Protein AF-A0A1E5IFZ5-F1 (afdb_monomer_lite)

InterPro domains:
  IPR002638 Quinolinate phosphoribosyl transferase, C-terminal [PF01729] (35-204)
  IPR004393 Nicotinate-nucleotide pyrophosphorylase [TIGR00078] (2-206)
  IPR013785 Aldolase-type TIM barrel [G3DSA:3.20.20.70] (43-196)
  IPR022412 Quinolinate phosphoribosyl transferase, N-terminal [PF02749] (2-33)
  IPR027277 Nicotinate-nucleotide pyrophosphorylase/Putative pyrophosphorylase ModD [PTHR32179] (2-207)
  IPR036068 Nicotinate phosphoribosyltransferase-like, C-terminal [SSF51690] (35-206)
  IPR037128 Quinolinate phosphoribosyl transferase, N-terminal domain superfamily [G3DSA:3.90.1170.20] (1-42)

Radius of gyration: 20.93 Å; chains: 1; bounding box: 45×37×64 Å

Sequence (209 aa):
PIKRGDKVLEITGPACAILSGERTALNFLQYMSGIATLTNKFVTFTNNGRTKVYDTRKTTPGYRELAKYAVRCGGGANHRMGLYDKALIKDNHLKFVKDLTAEISEFRKKYKNISVEVECENIKQVKQALDSKADIIMLDNTAFENTKKMIDLIRKSSRKEYKPEIEISGGVNLKTAKKFARLDVDRISIGMITHSSSALDVTLEITIK

Organism: Endomicrobium trichonymphae (NCBI:txid1408204)

Foldseek 3Di:
DDDPPDDPDDDDDDPVVCVVCPVVVQVLQQQLQLLLVVLLLLCVLLPPPFEAEEEDPLADPPCLVSSQVSNVSSVGHYDDSDCPQAAEAEPVNVVVDDQLLVVLVVVCVVPVRHAYEYEDQAQVSLVSCLNSLHQEYEHEPYDPVRVQVSLVVLVVSADPVGRHAYEYYYPDDSVVSSVVSVHPHRYYYDHCSRNPGGGDDDDDDDDDD

pLDDT: mean 94.17, std 4.92, range [70.94, 98.75]

Structure (mmCIF, N/CA/C/O backbone):
data_AF-A0A1E5IFZ5-F1
#
_entry.id   AF-A0A1E5IFZ5-F1
#
loop_
_atom_site.group_PDB
_atom_site.id
_atom_site.type_symbol
_atom_site.label_atom_id
_atom_site.label_alt_id
_atom_site.label_comp_id
_atom_site.label_asym_id
_atom_site.label_entity_id
_atom_site.label_seq_id
_atom_site.pdbx_PDB_ins_code
_atom_site.Cartn_x
_atom_site.Cartn_y
_atom_site.Cartn_z
_atom_site.occupancy
_atom_site.B_iso_or_equiv
_atom_site.auth_seq_id
_atom_site.auth_comp_id
_atom_site.auth_asym_id
_atom_site.auth_atom_id
_atom_site.pdbx_PDB_model_num
ATOM 1 N N . PRO A 1 1 ? 4.014 -15.112 -13.503 1.00 79.88 1 PRO A N 1
ATOM 2 C CA . PRO A 1 1 ? 5.369 -14.914 -12.929 1.00 79.88 1 PRO A CA 1
ATOM 3 C C . PRO A 1 1 ? 6.435 -15.158 -13.998 1.00 79.88 1 PRO A C 1
ATOM 5 O O . PRO A 1 1 ? 6.297 -16.129 -14.732 1.00 79.88 1 PRO A O 1
ATOM 8 N N . ILE A 1 2 ? 7.448 -14.293 -14.070 1.00 91.44 2 ILE A N 1
ATOM 9 C CA . ILE A 1 2 ? 8.604 -14.459 -14.965 1.00 91.44 2 ILE A CA 1
ATOM 10 C C . ILE A 1 2 ? 9.740 -15.190 -14.241 1.00 91.44 2 ILE A C 1
ATOM 12 O O . ILE A 1 2 ? 9.850 -15.116 -13.012 1.00 91.44 2 ILE A O 1
ATOM 16 N N . LYS A 1 3 ? 10.573 -15.897 -14.994 1.00 92.94 3 LYS A N 1
ATOM 17 C CA . LYS A 1 3 ? 11.774 -16.599 -14.536 1.00 92.94 3 LYS A CA 1
ATOM 18 C C . LYS A 1 3 ? 13.021 -15.963 -15.152 1.00 92.94 3 LYS A C 1
ATOM 20 O O . LYS A 1 3 ? 12.956 -15.207 -16.116 1.00 92.94 3 LYS A O 1
ATOM 25 N N . ARG A 1 4 ? 14.183 -16.259 -14.563 1.00 93.56 4 ARG A N 1
ATOM 26 C CA . ARG A 1 4 ? 15.476 -15.830 -15.113 1.00 93.56 4 ARG A CA 1
ATOM 27 C C . ARG A 1 4 ? 15.640 -16.410 -16.522 1.00 93.56 4 ARG A C 1
ATOM 29 O O . ARG A 1 4 ? 15.497 -17.616 -16.685 1.00 93.56 4 ARG A O 1
ATOM 36 N N . GLY A 1 5 ? 15.982 -15.552 -17.482 1.00 93.38 5 GLY A N 1
ATOM 37 C CA . GLY A 1 5 ? 16.157 -15.918 -18.890 1.00 93.38 5 GLY A CA 1
ATOM 38 C C . GLY A 1 5 ? 14.890 -15.797 -19.743 1.00 93.38 5 GLY A C 1
ATOM 39 O O . GLY A 1 5 ? 14.973 -15.973 -20.955 1.00 93.38 5 GLY A O 1
ATOM 40 N N . ASP A 1 6 ? 13.735 -15.476 -19.153 1.00 96.12 6 ASP A N 1
ATOM 41 C CA . ASP A 1 6 ? 12.514 -15.257 -19.930 1.00 96.12 6 ASP A CA 1
ATOM 42 C C . ASP A 1 6 ? 12.635 -13.990 -20.790 1.00 96.12 6 ASP A C 1
ATOM 44 O O . ASP A 1 6 ? 13.016 -12.919 -20.308 1.00 96.12 6 ASP A O 1
ATOM 48 N N . LYS A 1 7 ? 12.226 -14.092 -22.058 1.00 95.44 7 LYS A N 1
ATOM 49 C CA . LYS A 1 7 ? 12.042 -12.930 -22.933 1.00 95.44 7 LYS A CA 1
ATOM 50 C C . LYS A 1 7 ? 10.719 -12.251 -22.588 1.00 95.44 7 LYS A C 1
ATOM 52 O O . LYS A 1 7 ? 9.655 -12.836 -22.771 1.00 95.44 7 LYS A O 1
ATOM 57 N N . VAL A 1 8 ? 10.786 -11.021 -22.081 1.00 94.81 8 VAL A N 1
ATOM 58 C CA . VAL A 1 8 ? 9.599 -10.254 -21.652 1.00 94.81 8 VAL A CA 1
ATOM 59 C C . VAL A 1 8 ? 9.017 -9.361 -22.749 1.00 94.81 8 VAL A C 1
ATOM 61 O O . VAL A 1 8 ? 7.843 -9.006 -22.685 1.00 94.81 8 VAL A O 1
ATOM 64 N N . LEU A 1 9 ? 9.833 -8.983 -23.735 1.00 95.00 9 LEU A N 1
ATOM 65 C CA . LEU A 1 9 ? 9.470 -8.109 -24.846 1.00 95.00 9 LEU A CA 1
ATOM 66 C C . LEU A 1 9 ? 10.443 -8.339 -26.010 1.00 95.00 9 LEU A C 1
ATOM 68 O O . LEU A 1 9 ? 11.635 -8.530 -25.781 1.00 95.00 9 LEU A O 1
ATOM 72 N N . GLU A 1 10 ? 9.944 -8.269 -27.242 1.00 96.00 10 GLU A N 1
ATOM 73 C CA . GLU A 1 10 ? 10.755 -8.210 -28.461 1.00 96.00 10 GLU A CA 1
ATOM 74 C C . GLU A 1 10 ? 10.372 -6.950 -29.245 1.00 96.00 10 GLU A C 1
ATOM 76 O O . GLU A 1 10 ? 9.188 -6.636 -29.381 1.00 96.00 10 GLU A O 1
ATOM 81 N N . ILE A 1 11 ? 11.372 -6.208 -29.726 1.00 95.56 11 ILE A N 1
ATOM 82 C CA . ILE A 1 11 ? 11.189 -4.988 -30.523 1.00 95.56 11 ILE A CA 1
ATOM 83 C C . ILE A 1 11 ? 12.067 -5.047 -31.775 1.00 95.56 11 ILE A C 1
ATOM 85 O O . ILE A 1 11 ? 13.127 -5.666 -31.776 1.00 95.56 11 ILE A O 1
ATOM 89 N N . THR A 1 12 ? 11.640 -4.392 -32.852 1.00 96.94 12 THR A N 1
ATOM 90 C CA . THR A 1 12 ? 12.415 -4.250 -34.094 1.00 96.94 12 THR A CA 1
ATOM 91 C C . THR A 1 12 ? 12.341 -2.804 -34.561 1.00 96.94 12 THR A C 1
ATOM 93 O O . THR A 1 12 ? 11.277 -2.191 -34.521 1.00 96.94 12 THR A O 1
ATOM 96 N N . GLY A 1 13 ? 13.468 -2.250 -34.999 1.00 96.06 13 GLY A N 1
ATOM 97 C CA . GLY A 1 13 ? 13.536 -0.869 -35.458 1.00 96.06 13 GLY A CA 1
ATOM 98 C C . GLY A 1 13 ? 14.966 -0.405 -35.725 1.00 96.06 13 GLY A C 1
ATOM 99 O O . GLY A 1 13 ? 15.904 -1.197 -35.612 1.00 96.06 13 GLY A O 1
ATOM 100 N N . PRO A 1 14 ? 15.146 0.878 -36.079 1.00 97.19 14 PRO A N 1
ATOM 101 C CA . PRO A 1 14 ? 16.465 1.447 -36.320 1.00 97.19 14 PRO A CA 1
ATOM 102 C C . PRO A 1 14 ? 17.363 1.320 -35.085 1.00 97.19 14 PRO A C 1
ATOM 104 O O . PRO A 1 14 ? 16.973 1.734 -33.990 1.00 97.19 14 PRO A O 1
ATOM 107 N N . ALA A 1 15 ? 18.585 0.811 -35.270 1.00 96.44 15 ALA A N 1
ATOM 108 C CA . ALA A 1 15 ? 19.533 0.577 -34.177 1.00 96.44 15 ALA A CA 1
ATOM 109 C C . ALA A 1 15 ? 19.766 1.835 -33.324 1.00 96.44 15 ALA A C 1
ATOM 111 O O . ALA A 1 15 ? 19.693 1.775 -32.098 1.00 96.44 15 ALA A O 1
ATOM 112 N N . CYS A 1 16 ? 19.947 2.996 -33.965 1.00 97.25 16 CYS A N 1
ATOM 113 C CA . CYS A 1 16 ? 20.144 4.270 -33.271 1.00 97.25 16 CYS A CA 1
ATOM 114 C C . CYS A 1 16 ? 18.969 4.632 -32.352 1.00 97.25 16 CYS A C 1
ATOM 116 O O . CYS A 1 16 ? 19.190 5.128 -31.251 1.00 97.25 16 CYS A O 1
ATOM 118 N N . ALA A 1 17 ? 17.728 4.377 -32.776 1.00 96.94 17 ALA A N 1
ATOM 119 C CA . ALA A 1 17 ? 16.546 4.694 -31.978 1.00 96.94 17 ALA A CA 1
ATOM 120 C C . ALA A 1 17 ? 16.433 3.771 -30.756 1.00 96.94 17 ALA A C 1
ATOM 122 O O . ALA A 1 17 ? 16.180 4.243 -29.648 1.00 96.94 17 ALA A O 1
ATOM 123 N N . ILE A 1 18 ? 16.680 2.471 -30.949 1.00 97.38 18 ILE A N 1
ATOM 124 C CA . ILE A 1 18 ? 16.640 1.471 -29.874 1.00 97.38 18 ILE A CA 1
ATOM 125 C C . ILE A 1 18 ? 17.713 1.766 -28.822 1.00 97.38 18 ILE A C 1
ATOM 127 O O . ILE A 1 18 ? 17.391 1.907 -27.644 1.00 97.38 18 ILE A O 1
ATOM 131 N N . LEU A 1 19 ? 18.968 1.928 -29.248 1.00 96.94 19 LEU A N 1
ATOM 132 C CA . LEU A 1 19 ? 20.096 2.175 -28.345 1.00 96.94 19 LEU A CA 1
ATOM 133 C C . LEU A 1 19 ? 19.958 3.504 -27.589 1.00 96.94 19 LEU A C 1
ATOM 135 O O . LEU A 1 19 ? 20.318 3.590 -26.418 1.00 96.94 19 LEU A O 1
ATOM 139 N N . SER A 1 20 ? 19.380 4.531 -28.223 1.00 98.00 20 SER A N 1
ATOM 140 C CA . SER A 1 20 ? 19.132 5.825 -27.565 1.00 98.00 20 SER A CA 1
ATOM 141 C C . SER A 1 20 ? 18.042 5.742 -26.490 1.00 98.00 20 SER A C 1
ATOM 143 O O . SER A 1 20 ? 18.099 6.459 -25.493 1.00 98.00 20 SER A O 1
ATOM 145 N N . GLY A 1 21 ? 17.036 4.880 -26.681 1.00 97.19 21 GLY A N 1
ATOM 146 C CA . GLY A 1 21 ? 15.932 4.685 -25.735 1.00 97.19 21 GLY A CA 1
ATOM 147 C C . GLY A 1 21 ? 16.206 3.659 -24.631 1.00 97.19 21 GLY A C 1
ATOM 148 O O . GLY A 1 21 ? 15.531 3.689 -23.598 1.00 97.19 21 GLY A O 1
ATOM 149 N N . GLU A 1 22 ? 17.184 2.770 -24.829 1.00 97.31 22 GLU A N 1
ATOM 150 C CA . GLU A 1 22 ? 17.420 1.577 -24.008 1.00 97.31 22 GLU A CA 1
ATOM 151 C C . GLU A 1 22 ? 17.480 1.889 -22.511 1.00 97.31 22 GLU A C 1
ATOM 153 O O . GLU A 1 22 ? 16.687 1.362 -21.730 1.00 97.31 22 GLU A O 1
ATOM 158 N N . ARG A 1 23 ? 18.404 2.762 -22.092 1.00 98.19 23 ARG A N 1
ATOM 159 C CA . ARG A 1 23 ? 18.661 2.982 -20.662 1.00 98.19 23 ARG A CA 1
ATOM 160 C C . ARG A 1 23 ? 17.444 3.555 -19.944 1.00 98.19 23 ARG A C 1
ATOM 162 O O . ARG A 1 23 ? 17.133 3.133 -18.833 1.00 98.19 23 ARG A O 1
ATOM 169 N N . THR A 1 24 ? 16.747 4.490 -20.581 1.00 98.12 24 THR A N 1
ATOM 170 C CA . THR A 1 24 ? 15.531 5.096 -20.031 1.00 98.12 24 THR A CA 1
ATOM 171 C C . THR A 1 24 ? 14.438 4.044 -19.871 1.00 98.12 24 THR A C 1
ATOM 173 O O . THR A 1 24 ? 13.870 3.916 -18.786 1.00 98.12 24 THR A O 1
ATOM 176 N N . ALA A 1 25 ? 14.184 3.249 -20.914 1.00 97.06 25 ALA A N 1
ATOM 177 C CA . ALA A 1 25 ? 13.166 2.204 -20.887 1.00 97.06 25 ALA A CA 1
ATOM 178 C C . ALA A 1 25 ? 13.470 1.130 -19.829 1.00 97.06 25 ALA A C 1
ATOM 180 O O . ALA A 1 25 ? 12.597 0.798 -19.020 1.00 97.06 25 ALA A O 1
ATOM 181 N N . LEU A 1 26 ? 14.714 0.637 -19.786 1.00 97.81 26 LEU A N 1
ATOM 182 C CA . LEU A 1 26 ? 15.141 -0.352 -18.800 1.00 97.81 26 LEU A CA 1
ATOM 183 C C . LEU A 1 26 ? 15.010 0.199 -17.379 1.00 97.81 26 LEU A C 1
ATOM 185 O O . LEU A 1 26 ? 14.377 -0.449 -16.556 1.00 97.81 26 LEU A O 1
ATOM 189 N N . ASN A 1 27 ? 15.476 1.416 -17.086 1.00 98.06 27 ASN A N 1
ATOM 190 C CA . ASN A 1 27 ? 15.387 1.976 -15.733 1.00 98.06 27 ASN A CA 1
ATOM 191 C C . ASN A 1 27 ? 13.941 2.021 -15.199 1.00 98.06 27 ASN A C 1
ATOM 193 O O . ASN A 1 27 ? 13.697 1.646 -14.048 1.00 98.06 27 ASN A O 1
ATOM 197 N N . PHE A 1 28 ? 12.967 2.425 -16.026 1.00 98.06 28 PHE A N 1
ATOM 198 C CA . PHE A 1 28 ? 11.551 2.406 -15.639 1.00 98.06 28 PHE A CA 1
ATOM 199 C C . PHE A 1 28 ? 11.035 0.985 -15.410 1.00 98.06 28 PHE A C 1
ATOM 201 O O . PHE A 1 28 ? 10.382 0.722 -14.394 1.00 98.06 28 PHE A O 1
ATOM 208 N N . LEU A 1 29 ? 11.338 0.063 -16.328 1.00 97.25 29 LEU A N 1
ATOM 209 C CA . LEU A 1 29 ? 10.915 -1.330 -16.219 1.00 97.25 29 LEU A CA 1
ATOM 210 C C . LEU A 1 29 ? 11.510 -1.996 -14.974 1.00 97.25 29 LEU A C 1
ATOM 212 O O . LEU A 1 29 ? 10.783 -2.642 -14.221 1.00 97.25 29 LEU A O 1
ATOM 216 N N . GLN A 1 30 ? 12.801 -1.802 -14.723 1.00 97.94 30 GLN A N 1
ATOM 217 C CA . GLN A 1 30 ? 13.515 -2.349 -13.575 1.00 97.94 30 GLN A CA 1
ATOM 218 C C . GLN A 1 30 ? 12.968 -1.795 -12.252 1.00 97.94 30 GLN A C 1
ATOM 220 O O . GLN A 1 30 ? 12.739 -2.568 -11.317 1.00 97.94 30 GLN A O 1
ATOM 225 N N . TYR A 1 31 ? 12.702 -0.484 -12.178 1.00 98.38 31 TYR A N 1
ATOM 226 C CA . TYR A 1 31 ? 12.106 0.171 -11.008 1.00 98.38 31 TYR A CA 1
ATOM 227 C C . TYR A 1 31 ? 10.714 -0.385 -10.685 1.00 98.38 31 TYR A C 1
ATOM 229 O O . TYR A 1 31 ? 10.477 -0.885 -9.582 1.00 98.38 31 TYR A O 1
ATOM 237 N N . MET A 1 32 ? 9.796 -0.348 -11.657 1.00 98.31 32 MET A N 1
ATOM 238 C CA . MET A 1 32 ? 8.420 -0.811 -11.455 1.00 98.31 32 MET A CA 1
ATOM 239 C C . MET A 1 32 ? 8.369 -2.318 -11.185 1.00 98.31 32 MET A C 1
ATOM 241 O O . MET A 1 32 ? 7.651 -2.769 -10.292 1.00 98.31 32 MET A O 1
ATOM 245 N N . SER A 1 33 ? 9.179 -3.111 -11.889 1.00 98.12 33 SER A N 1
ATOM 246 C CA . SER A 1 33 ? 9.228 -4.561 -11.676 1.00 98.12 33 SER A CA 1
ATOM 247 C C . SER A 1 33 ? 9.803 -4.925 -10.309 1.00 98.12 33 SER A C 1
ATOM 249 O O . SER A 1 33 ? 9.349 -5.892 -9.695 1.00 98.12 33 SER A O 1
ATOM 251 N N . GLY A 1 34 ? 10.749 -4.138 -9.788 1.00 98.12 34 GLY A N 1
ATOM 252 C CA . GLY A 1 34 ? 11.261 -4.277 -8.426 1.00 98.12 34 GLY A CA 1
ATOM 253 C C . GLY A 1 34 ? 10.166 -4.122 -7.366 1.00 98.12 34 GLY A C 1
ATOM 254 O O . GLY A 1 34 ? 10.004 -4.984 -6.494 1.00 98.12 34 GLY A O 1
ATOM 255 N N . ILE A 1 35 ? 9.354 -3.066 -7.486 1.00 98.62 35 ILE A N 1
ATOM 256 C CA . ILE A 1 35 ? 8.205 -2.797 -6.605 1.00 98.62 35 ILE A CA 1
ATOM 257 C C . ILE A 1 35 ? 7.158 -3.909 -6.704 1.00 98.62 35 ILE A C 1
ATOM 259 O O . ILE A 1 35 ? 6.718 -4.435 -5.676 1.00 98.62 35 ILE A O 1
ATOM 263 N N . ALA A 1 36 ? 6.771 -4.296 -7.923 1.00 98.44 36 ALA A N 1
ATOM 264 C CA . ALA A 1 36 ? 5.779 -5.346 -8.146 1.00 98.44 36 ALA A CA 1
ATOM 265 C C . ALA A 1 36 ? 6.250 -6.688 -7.562 1.00 98.44 36 ALA A C 1
ATOM 267 O O . ALA A 1 36 ? 5.494 -7.379 -6.877 1.00 98.44 36 ALA A O 1
ATOM 268 N N . THR A 1 37 ? 7.531 -7.023 -7.749 1.00 97.56 37 THR A N 1
ATOM 269 C CA . THR A 1 37 ? 8.143 -8.247 -7.216 1.00 97.56 37 THR A CA 1
ATOM 270 C C . THR A 1 37 ? 8.143 -8.258 -5.690 1.00 97.56 37 THR A C 1
ATOM 272 O O . THR A 1 37 ? 7.770 -9.264 -5.082 1.00 97.56 37 THR A O 1
ATOM 275 N N . LEU A 1 38 ? 8.550 -7.158 -5.047 1.00 97.56 38 LEU A N 1
ATOM 276 C CA . LEU A 1 38 ? 8.567 -7.074 -3.586 1.00 97.56 38 LEU A CA 1
ATOM 277 C C . LEU A 1 38 ? 7.148 -7.087 -3.006 1.00 97.56 38 LEU A C 1
ATOM 279 O O . LEU A 1 38 ? 6.895 -7.810 -2.044 1.00 97.56 38 LEU A O 1
ATOM 283 N N . THR A 1 39 ? 6.212 -6.364 -3.621 1.00 97.81 39 THR A N 1
ATOM 284 C CA . THR A 1 39 ? 4.793 -6.388 -3.238 1.00 97.81 39 THR A CA 1
ATOM 285 C C . THR A 1 39 ? 4.230 -7.805 -3.307 1.00 97.81 39 THR A C 1
ATOM 287 O O . THR A 1 39 ? 3.674 -8.285 -2.320 1.00 97.81 39 THR A O 1
ATOM 290 N N . ASN A 1 40 ? 4.462 -8.520 -4.411 1.00 97.06 40 ASN A N 1
ATOM 291 C CA . ASN A 1 40 ? 3.981 -9.890 -4.580 1.00 97.06 40 ASN A CA 1
ATOM 292 C C . ASN A 1 40 ? 4.553 -10.849 -3.523 1.00 97.06 40 ASN A C 1
ATOM 294 O O . ASN A 1 40 ? 3.847 -11.744 -3.051 1.00 97.06 40 ASN A O 1
ATOM 298 N N . LYS A 1 41 ? 5.808 -10.646 -3.089 1.00 95.94 41 LYS A N 1
ATOM 299 C CA . LYS A 1 41 ? 6.376 -11.400 -1.959 1.00 95.94 41 LYS A CA 1
ATOM 300 C C . LYS A 1 41 ? 5.571 -11.165 -0.682 1.00 95.94 41 LYS A C 1
ATOM 302 O O . LYS A 1 41 ? 5.213 -12.134 -0.023 1.00 95.94 41 LYS A O 1
ATOM 307 N N . PHE A 1 42 ? 5.254 -9.916 -0.341 1.00 96.25 42 PHE A N 1
ATOM 308 C CA . PHE A 1 42 ? 4.427 -9.625 0.833 1.00 96.25 42 PHE A CA 1
ATOM 309 C C . PHE A 1 42 ? 3.030 -10.227 0.713 1.00 96.25 42 PHE A C 1
ATOM 311 O O . PHE A 1 42 ? 2.630 -10.948 1.619 1.00 96.25 42 PHE A O 1
ATOM 318 N N . VAL A 1 43 ? 2.346 -10.018 -0.416 1.00 95.69 43 VAL A N 1
ATOM 319 C CA . VAL A 1 43 ? 1.003 -10.562 -0.679 1.00 95.69 43 VAL A CA 1
ATOM 320 C C . VAL A 1 43 ? 0.983 -12.078 -0.505 1.00 95.69 43 VAL A C 1
ATOM 322 O O . VAL A 1 43 ? 0.136 -12.608 0.208 1.00 95.69 43 VAL A O 1
ATOM 325 N N . THR A 1 44 ? 1.962 -12.779 -1.080 1.00 93.94 44 THR A N 1
ATOM 326 C CA . THR A 1 44 ? 2.081 -14.238 -0.951 1.00 93.94 44 THR A CA 1
ATOM 327 C C . THR A 1 44 ? 2.308 -14.662 0.505 1.00 93.94 44 THR A C 1
ATOM 329 O O . THR A 1 44 ? 1.712 -15.629 0.971 1.00 93.94 44 THR A O 1
ATOM 332 N N . PHE A 1 45 ? 3.147 -13.937 1.252 1.00 90.75 45 PHE A N 1
ATOM 333 C CA . PHE A 1 45 ? 3.460 -14.252 2.651 1.00 90.75 45 PHE A CA 1
ATOM 334 C C . PHE A 1 45 ? 2.326 -13.929 3.632 1.00 90.75 45 PHE A C 1
ATOM 336 O O . PHE A 1 45 ? 2.244 -14.566 4.686 1.00 90.75 45 PHE A O 1
ATOM 343 N N . THR A 1 46 ? 1.488 -12.939 3.320 1.00 89.94 46 THR A N 1
ATOM 344 C CA . THR A 1 46 ? 0.347 -12.524 4.146 1.00 89.94 46 THR A CA 1
ATOM 345 C C . THR A 1 46 ? -0.956 -13.206 3.752 1.00 89.94 46 THR A C 1
ATOM 347 O O . THR A 1 46 ? -1.959 -12.957 4.411 1.00 89.94 46 THR A O 1
ATOM 350 N N . ASN A 1 47 ? -0.968 -14.032 2.698 1.00 78.38 47 ASN A N 1
ATOM 351 C CA . ASN A 1 47 ? -2.186 -14.604 2.132 1.00 78.38 47 ASN A CA 1
ATOM 352 C C . ASN A 1 47 ? -2.919 -15.519 3.133 1.00 78.38 47 ASN A C 1
ATOM 354 O O . ASN A 1 47 ? -2.650 -16.713 3.240 1.00 78.38 47 ASN A O 1
ATOM 358 N N . ASN A 1 48 ? -3.850 -14.921 3.870 1.00 76.69 48 ASN A N 1
ATOM 359 C CA . ASN A 1 48 ? -4.798 -15.548 4.788 1.00 76.69 48 ASN A CA 1
ATOM 360 C C . ASN A 1 48 ? -6.247 -15.441 4.256 1.00 76.69 48 ASN A C 1
ATOM 362 O O . ASN A 1 48 ? -7.190 -15.722 4.989 1.00 76.69 48 ASN A O 1
ATOM 366 N N . GLY A 1 49 ? -6.426 -14.964 3.016 1.00 70.94 49 GLY A N 1
ATOM 367 C CA . GLY A 1 49 ? -7.724 -14.742 2.374 1.00 70.94 49 GLY A CA 1
ATOM 368 C C . GLY A 1 49 ? -8.455 -13.443 2.746 1.00 70.94 49 GLY A C 1
ATOM 369 O O . GLY A 1 49 ? -9.451 -13.127 2.100 1.00 70.94 49 GLY A O 1
ATOM 370 N N . ARG A 1 50 ? -7.983 -12.663 3.732 1.00 84.62 50 ARG A N 1
ATOM 371 C CA . ARG A 1 50 ? -8.665 -11.435 4.190 1.00 84.62 50 ARG A CA 1
ATOM 372 C C . ARG A 1 50 ? -7.788 -10.188 4.178 1.00 84.62 50 ARG A C 1
ATOM 374 O O . ARG A 1 50 ? -8.237 -9.133 3.738 1.00 84.62 50 ARG A O 1
ATOM 381 N N . THR A 1 51 ? -6.564 -10.293 4.675 1.00 94.25 51 THR A N 1
ATOM 382 C CA . THR A 1 51 ? -5.668 -9.153 4.857 1.00 94.25 51 THR A CA 1
ATOM 383 C C . THR A 1 51 ? -5.033 -8.758 3.531 1.00 94.25 51 THR A C 1
ATOM 385 O O . THR A 1 51 ? -4.398 -9.576 2.863 1.00 94.25 51 THR A O 1
ATOM 388 N N . LYS A 1 52 ? -5.160 -7.483 3.162 1.00 95.75 52 LYS A N 1
ATOM 389 C CA . LYS A 1 52 ? -4.549 -6.926 1.952 1.00 95.75 52 LYS A CA 1
ATOM 390 C C . LYS A 1 52 ? -3.299 -6.116 2.288 1.00 95.75 52 LYS A C 1
ATOM 392 O O . LYS A 1 52 ? -3.239 -5.426 3.305 1.00 95.75 52 LYS A O 1
ATOM 397 N N . VAL A 1 53 ? -2.307 -6.188 1.405 1.00 97.25 53 VAL A N 1
ATOM 398 C CA . VAL A 1 53 ? -1.085 -5.379 1.485 1.00 97.25 53 VAL A CA 1
ATOM 399 C C . VAL A 1 53 ? -1.339 -4.037 0.815 1.00 97.25 53 VAL A C 1
ATOM 401 O O . VAL A 1 53 ? -1.786 -4.006 -0.330 1.00 97.25 53 VAL A O 1
ATOM 404 N N . TYR A 1 54 ? -1.040 -2.950 1.517 1.00 97.88 54 TYR A N 1
ATOM 405 C CA . TYR A 1 54 ? -1.208 -1.582 1.044 1.00 97.88 54 TYR A CA 1
ATOM 406 C C . TYR A 1 54 ? 0.138 -0.864 0.901 1.00 97.88 54 TYR A C 1
ATOM 408 O O . TYR A 1 54 ? 1.090 -1.109 1.649 1.00 97.88 54 TYR A O 1
ATOM 416 N N . ASP A 1 55 ? 0.217 0.037 -0.074 1.00 97.88 55 ASP A N 1
ATOM 417 C CA . ASP A 1 55 ? 1.323 0.986 -0.193 1.00 97.88 55 ASP A CA 1
ATOM 418 C C . ASP A 1 55 ? 1.189 2.186 0.757 1.00 97.88 55 ASP A C 1
ATOM 420 O O . ASP A 1 55 ? 0.292 2.272 1.590 1.00 97.88 55 ASP A O 1
ATOM 424 N N . THR A 1 56 ? 2.108 3.146 0.634 1.00 96.69 56 THR A N 1
ATOM 425 C CA . THR A 1 56 ? 2.054 4.404 1.384 1.00 96.69 56 THR A CA 1
ATOM 426 C C . THR A 1 56 ? 2.363 5.589 0.469 1.00 96.69 56 THR A C 1
ATOM 428 O O . THR A 1 56 ? 2.571 5.449 -0.734 1.00 96.69 56 THR A O 1
ATOM 431 N N . ARG A 1 57 ? 2.452 6.790 1.048 1.00 96.75 57 ARG A N 1
ATOM 432 C CA . ARG A 1 57 ? 2.970 7.983 0.359 1.00 96.75 57 ARG A CA 1
ATOM 433 C C . ARG A 1 57 ? 4.497 8.125 0.428 1.00 96.75 57 ARG A C 1
ATOM 435 O O . ARG A 1 57 ? 5.021 9.113 -0.082 1.00 96.75 57 ARG A O 1
ATOM 442 N N . LYS A 1 58 ? 5.204 7.163 1.038 1.00 96.38 58 LYS A N 1
ATOM 443 C CA . LYS A 1 58 ? 6.674 7.086 1.077 1.00 96.38 58 LYS A CA 1
ATOM 444 C C . LYS A 1 58 ? 7.188 6.584 -0.279 1.00 96.38 58 LYS A C 1
ATOM 446 O O . LYS A 1 58 ? 7.649 5.455 -0.413 1.00 96.38 58 LYS A O 1
ATOM 451 N N . THR A 1 59 ? 7.014 7.408 -1.305 1.00 97.25 59 THR A N 1
ATOM 452 C CA . THR A 1 59 ? 7.375 7.127 -2.699 1.00 97.25 59 THR A CA 1
ATOM 453 C C . THR A 1 59 ? 8.477 8.070 -3.154 1.00 97.25 59 THR A C 1
ATOM 455 O O . THR A 1 59 ? 8.569 9.190 -2.650 1.00 97.25 59 THR A O 1
ATOM 458 N N . THR A 1 60 ? 9.243 7.667 -4.166 1.00 96.25 60 THR A N 1
ATOM 459 C CA . THR A 1 60 ? 10.188 8.561 -4.845 1.00 96.25 60 THR A CA 1
ATOM 460 C C . THR A 1 60 ? 9.454 9.808 -5.377 1.00 96.25 60 THR A C 1
ATOM 462 O O . THR A 1 60 ? 8.391 9.662 -5.999 1.00 96.25 60 THR A O 1
ATOM 465 N N . PRO A 1 61 ? 9.954 11.034 -5.120 1.00 97.25 61 PRO A N 1
ATOM 466 C CA . PRO A 1 61 ? 9.357 12.263 -5.647 1.00 97.25 61 PRO A CA 1
ATOM 467 C C . PRO A 1 61 ? 9.199 12.214 -7.173 1.00 97.25 61 PRO A C 1
ATOM 469 O O . PRO A 1 61 ? 10.117 11.801 -7.869 1.00 97.25 61 PRO A O 1
ATOM 472 N N . GLY A 1 62 ? 8.025 12.593 -7.689 1.00 96.94 62 GLY A N 1
ATOM 473 C CA . GLY A 1 62 ? 7.690 12.544 -9.123 1.00 96.94 62 GLY A CA 1
ATOM 474 C C . GLY A 1 62 ? 7.213 11.182 -9.651 1.00 96.94 62 GLY A C 1
ATOM 475 O O . GLY A 1 62 ? 6.580 11.129 -10.695 1.00 96.94 62 GLY A O 1
ATOM 476 N N . TYR A 1 63 ? 7.433 10.087 -8.917 1.00 97.44 63 TYR A N 1
ATOM 477 C CA . TYR A 1 63 ? 7.205 8.715 -9.409 1.00 97.44 63 TYR A CA 1
ATOM 478 C C . TYR A 1 63 ? 6.040 8.012 -8.702 1.00 97.44 63 TYR A C 1
ATOM 480 O O . TYR A 1 63 ? 5.880 6.796 -8.800 1.00 97.44 63 TYR A O 1
ATOM 488 N N . ARG A 1 64 ? 5.215 8.756 -7.953 1.00 98.06 64 ARG A N 1
ATOM 489 C CA . ARG A 1 64 ? 4.164 8.168 -7.111 1.00 98.06 64 ARG A CA 1
ATOM 490 C C . ARG A 1 64 ? 3.201 7.294 -7.907 1.00 98.06 64 ARG A C 1
ATOM 492 O O . ARG A 1 64 ? 2.921 6.182 -7.476 1.00 98.06 64 ARG A O 1
ATOM 499 N N . GLU A 1 65 ? 2.714 7.779 -9.043 1.00 98.06 65 GLU A N 1
ATOM 500 C CA . GLU A 1 65 ? 1.757 7.032 -9.863 1.00 98.06 65 GLU A CA 1
ATOM 501 C C . GLU A 1 65 ? 2.355 5.726 -10.385 1.00 98.06 65 GLU A C 1
ATOM 503 O O . GLU A 1 65 ? 1.708 4.685 -10.290 1.00 98.06 65 GLU A O 1
ATOM 508 N N . LEU A 1 66 ? 3.615 5.754 -10.827 1.00 98.38 66 LEU A N 1
ATOM 509 C CA . LEU A 1 66 ? 4.346 4.568 -11.278 1.00 98.38 66 LEU A CA 1
ATOM 510 C C . LEU A 1 66 ? 4.539 3.560 -10.142 1.00 98.38 66 LEU A C 1
ATOM 512 O O . LEU A 1 66 ? 4.279 2.372 -10.316 1.00 98.38 66 LEU A O 1
ATOM 516 N N . ALA A 1 67 ? 4.937 4.034 -8.958 1.00 98.44 67 ALA A N 1
ATOM 517 C CA . ALA A 1 67 ? 5.110 3.186 -7.784 1.00 98.44 67 ALA A CA 1
ATOM 518 C C . ALA A 1 67 ? 3.789 2.517 -7.371 1.00 98.44 67 ALA A C 1
ATOM 520 O O . ALA A 1 67 ? 3.740 1.305 -7.175 1.00 98.44 67 ALA A O 1
ATOM 521 N N . LYS A 1 68 ? 2.700 3.290 -7.297 1.00 98.56 68 LYS A N 1
ATOM 522 C CA . LYS A 1 68 ? 1.358 2.786 -6.965 1.00 98.56 68 LYS A CA 1
ATOM 523 C C . LYS A 1 68 ? 0.807 1.845 -8.037 1.00 98.56 68 LYS A C 1
ATOM 525 O O . LYS A 1 68 ? 0.153 0.851 -7.736 1.00 98.56 68 LYS A O 1
ATOM 530 N N . TYR A 1 69 ? 1.072 2.127 -9.311 1.00 98.75 69 TYR A N 1
ATOM 531 C CA . TYR A 1 69 ? 0.743 1.216 -10.403 1.00 98.75 69 TYR A CA 1
ATOM 532 C C . TYR A 1 69 ? 1.465 -0.127 -10.231 1.00 98.75 69 TYR A C 1
ATOM 534 O O . TYR A 1 69 ? 0.816 -1.172 -10.225 1.00 98.75 69 TYR A O 1
ATOM 542 N N . ALA A 1 70 ? 2.773 -0.095 -9.980 1.00 98.62 70 ALA A N 1
ATOM 543 C CA . ALA A 1 70 ? 3.578 -1.289 -9.764 1.00 98.62 70 ALA A CA 1
ATOM 544 C C . ALA A 1 70 ? 3.138 -2.112 -8.538 1.00 98.62 70 ALA A C 1
ATOM 546 O O . ALA A 1 70 ? 3.132 -3.342 -8.598 1.00 98.62 70 ALA A O 1
ATOM 547 N N . VAL A 1 71 ? 2.709 -1.466 -7.447 1.00 98.75 71 VAL A N 1
ATOM 548 C CA . VAL A 1 71 ? 2.118 -2.155 -6.283 1.00 98.75 71 VAL A CA 1
ATOM 549 C C . VAL A 1 71 ? 0.887 -2.959 -6.700 1.00 98.75 71 VAL A C 1
ATOM 551 O O . VAL A 1 71 ? 0.792 -4.143 -6.370 1.00 98.75 71 VAL A O 1
ATOM 554 N N . ARG A 1 72 ? -0.028 -2.364 -7.479 1.00 98.56 72 ARG A N 1
ATOM 555 C CA . ARG A 1 72 ? -1.204 -3.086 -7.998 1.00 98.56 72 ARG A CA 1
ATOM 556 C C . ARG A 1 72 ? -0.813 -4.251 -8.903 1.00 98.56 72 ARG A C 1
ATOM 558 O O . ARG A 1 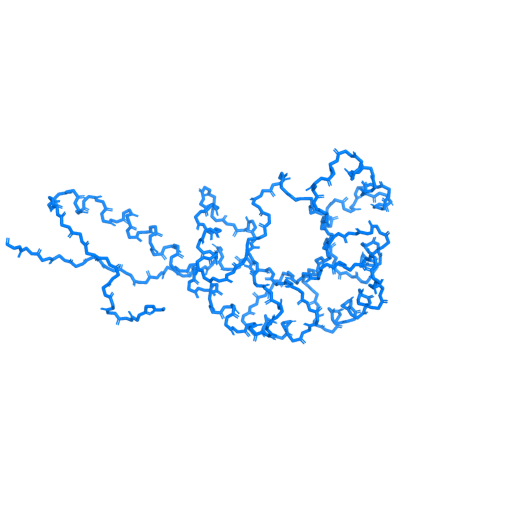72 ? -1.387 -5.327 -8.769 1.00 98.56 72 ARG A O 1
ATOM 565 N N . CYS A 1 73 ? 0.188 -4.079 -9.769 1.00 98.25 73 CYS A N 1
ATOM 566 C CA . CYS A 1 73 ? 0.719 -5.176 -10.589 1.00 98.25 73 CYS A CA 1
ATOM 567 C C . CYS A 1 73 ? 1.269 -6.331 -9.736 1.00 98.25 73 CYS A C 1
ATOM 569 O O . CYS A 1 73 ? 1.160 -7.489 -10.127 1.00 98.25 73 CYS A O 1
ATOM 571 N N . GLY A 1 74 ? 1.829 -6.031 -8.561 1.00 97.50 74 GLY A N 1
ATOM 572 C CA . GLY A 1 74 ? 2.280 -7.024 -7.585 1.00 97.50 74 GLY A CA 1
ATOM 573 C C . GLY A 1 74 ? 1.168 -7.647 -6.731 1.00 97.50 74 GLY A C 1
ATOM 574 O O . GLY A 1 74 ? 1.479 -8.397 -5.810 1.00 97.50 74 GLY A O 1
ATOM 575 N N . GLY A 1 75 ? -0.105 -7.326 -6.982 1.00 96.94 75 GLY A N 1
ATOM 576 C CA . GLY A 1 75 ? -1.253 -7.827 -6.218 1.00 96.94 75 GLY A CA 1
ATOM 577 C C . GLY A 1 75 ? -1.552 -7.060 -4.925 1.00 96.94 75 GLY A C 1
ATOM 578 O O . GLY A 1 75 ? -2.417 -7.475 -4.154 1.00 96.94 75 GLY A O 1
ATOM 579 N N . GLY A 1 76 ? -0.844 -5.958 -4.664 1.00 97.31 76 GLY A N 1
ATOM 580 C CA . GLY A 1 76 ? -1.150 -5.053 -3.560 1.00 97.31 76 GLY A CA 1
ATOM 581 C C . GLY A 1 76 ? -2.319 -4.118 -3.878 1.00 97.31 76 GLY A C 1
ATOM 582 O O . GLY A 1 76 ? -2.849 -4.081 -4.989 1.00 97.31 76 GLY A O 1
ATOM 583 N N . ALA A 1 77 ? -2.706 -3.324 -2.888 1.00 97.56 77 ALA A N 1
ATOM 584 C CA . ALA A 1 77 ? -3.715 -2.286 -3.005 1.00 97.56 77 ALA A CA 1
ATOM 585 C C . ALA A 1 77 ? -3.111 -0.903 -2.739 1.00 97.56 77 ALA A C 1
ATOM 587 O O . ALA A 1 77 ? -2.148 -0.743 -1.988 1.00 97.56 77 ALA A O 1
ATOM 588 N N . ASN A 1 78 ? -3.712 0.121 -3.336 1.00 98.12 78 ASN A N 1
ATOM 589 C CA . ASN A 1 78 ? -3.293 1.491 -3.088 1.00 98.12 78 ASN A CA 1
ATOM 590 C C . ASN A 1 78 ? -3.974 2.011 -1.823 1.00 98.12 78 ASN A C 1
ATOM 592 O O . ASN A 1 78 ? -5.199 1.952 -1.695 1.00 98.12 78 ASN A O 1
ATOM 596 N N . HIS A 1 79 ? -3.187 2.580 -0.909 1.00 97.25 79 HIS A N 1
ATOM 597 C CA . HIS A 1 79 ? -3.706 3.533 0.073 1.00 97.25 79 HIS A CA 1
ATOM 598 C C . HIS A 1 79 ? -4.022 4.849 -0.660 1.00 97.25 79 HIS A C 1
ATOM 600 O O . HIS A 1 79 ? -4.013 4.917 -1.892 1.00 97.25 79 HIS A O 1
ATOM 606 N N . ARG A 1 80 ? -4.238 5.941 0.062 1.00 96.38 80 ARG A N 1
ATOM 607 C CA . ARG A 1 80 ? -4.482 7.258 -0.528 1.00 96.38 80 ARG A CA 1
ATOM 608 C C . ARG A 1 80 ? -3.330 7.720 -1.428 1.00 96.38 80 ARG A C 1
ATOM 610 O O . ARG A 1 80 ? -2.150 7.548 -1.095 1.00 96.38 80 ARG A O 1
ATOM 617 N N . MET A 1 81 ? -3.663 8.294 -2.574 1.00 96.75 81 MET A N 1
ATOM 618 C CA . MET A 1 81 ? -2.751 8.889 -3.543 1.00 96.75 81 MET A CA 1
ATOM 619 C C . MET A 1 81 ? -2.129 10.182 -3.007 1.00 96.75 81 MET A C 1
ATOM 621 O O . MET A 1 81 ? -0.937 10.438 -3.205 1.00 96.75 81 MET A O 1
ATOM 625 N N . GLY A 1 82 ? -2.907 10.991 -2.289 1.00 95.88 82 GLY A N 1
ATOM 626 C CA . GLY A 1 82 ? -2.505 12.330 -1.885 1.00 95.88 82 GLY A CA 1
ATOM 627 C C . GLY A 1 82 ? -3.039 12.746 -0.522 1.00 95.88 82 GLY A C 1
ATOM 628 O O . GLY A 1 82 ? -3.275 11.934 0.369 1.00 95.88 82 GLY A O 1
ATOM 629 N N . LEU A 1 83 ? -3.128 14.061 -0.330 1.00 96.06 83 LEU A N 1
ATOM 630 C CA . LEU A 1 83 ? -3.786 14.675 0.828 1.00 96.06 83 LEU A CA 1
ATOM 631 C C . LEU A 1 83 ? -5.261 15.007 0.548 1.00 96.06 83 LEU A C 1
ATOM 633 O O . LEU A 1 83 ? -5.944 15.493 1.439 1.00 96.06 83 LEU A O 1
ATOM 637 N N . TYR A 1 84 ? -5.729 14.762 -0.677 1.00 93.44 84 TYR A N 1
ATOM 638 C CA . TYR A 1 84 ? -7.022 15.214 -1.191 1.00 93.44 84 TYR A CA 1
ATOM 639 C C . TYR A 1 84 ? -8.088 14.110 -1.247 1.00 93.44 84 TYR A C 1
ATOM 641 O O . TYR A 1 84 ? -9.270 14.413 -1.319 1.00 93.44 84 TYR A O 1
ATOM 649 N N . ASP A 1 85 ? -7.690 12.838 -1.226 1.00 93.06 85 ASP A N 1
ATOM 650 C CA . ASP A 1 85 ? -8.566 11.689 -1.489 1.00 93.06 85 ASP A CA 1
ATOM 651 C C . ASP A 1 85 ? -8.960 10.904 -0.229 1.00 93.06 85 ASP A C 1
ATOM 653 O O . ASP A 1 85 ? -9.919 10.137 -0.246 1.00 93.06 85 ASP A O 1
ATOM 657 N N . LYS A 1 86 ? -8.245 11.107 0.882 1.00 95.25 86 LYS A N 1
ATOM 658 C CA . LYS A 1 86 ? -8.583 10.545 2.194 1.00 95.25 86 LYS A CA 1
ATOM 659 C C . LYS A 1 86 ? -8.069 11.435 3.326 1.00 95.25 86 LYS A C 1
ATOM 661 O O . LYS A 1 86 ? -6.890 11.820 3.330 1.00 95.25 86 LYS A O 1
ATOM 666 N N . ALA A 1 87 ? -8.909 11.659 4.335 1.00 96.50 87 ALA A N 1
ATOM 667 C CA . ALA A 1 87 ? -8.493 12.261 5.594 1.00 96.50 87 ALA A CA 1
ATOM 668 C C . ALA A 1 87 ? -7.778 11.216 6.466 1.00 96.50 87 ALA A C 1
ATOM 670 O O . ALA A 1 87 ? -8.350 10.185 6.798 1.00 96.50 87 ALA A O 1
ATOM 671 N N . LEU A 1 88 ? -6.520 11.485 6.825 1.00 96.69 88 LEU A N 1
ATOM 672 C CA . LEU A 1 88 ? -5.747 10.671 7.769 1.00 96.69 88 LEU A CA 1
ATOM 673 C C . LEU A 1 88 ? -5.329 11.562 8.932 1.00 96.69 88 LEU A C 1
ATOM 675 O O . LEU A 1 88 ? -4.442 12.406 8.773 1.00 96.69 88 LEU A O 1
ATOM 679 N N . ILE A 1 89 ? -5.976 11.362 10.071 1.00 95.94 89 ILE A N 1
ATOM 680 C CA . ILE A 1 89 ? -5.701 12.059 11.320 1.00 95.94 89 ILE A CA 1
ATOM 681 C C . ILE A 1 89 ? -4.544 11.332 12.004 1.00 95.94 89 ILE A C 1
ATOM 683 O O . ILE A 1 89 ? -4.622 10.143 12.291 1.00 95.94 89 ILE A O 1
ATOM 687 N N . LYS A 1 90 ? -3.460 12.071 12.227 1.00 93.75 90 LYS A N 1
ATOM 688 C CA . LYS A 1 90 ? -2.208 11.602 12.846 1.00 93.75 90 LYS A CA 1
ATOM 689 C C . LYS A 1 90 ? -1.991 12.239 14.209 1.00 93.75 90 LYS A C 1
ATOM 691 O O . LYS A 1 90 ? -2.644 13.236 14.519 1.00 93.75 90 LYS A O 1
ATOM 696 N N . ASP A 1 91 ? -0.998 11.749 14.939 1.00 88.00 91 ASP A N 1
ATOM 697 C CA . ASP A 1 91 ? -0.462 12.324 16.178 1.00 88.00 91 ASP A CA 1
ATOM 698 C C . ASP A 1 91 ? -0.397 13.866 16.175 1.00 88.00 91 ASP A C 1
ATOM 700 O O . ASP A 1 91 ? -0.880 14.526 17.094 1.00 88.00 91 ASP A O 1
ATOM 704 N N . ASN A 1 92 ? 0.120 14.463 15.101 1.00 90.62 92 ASN A N 1
ATOM 705 C CA . ASN A 1 92 ? 0.289 15.905 14.994 1.00 90.62 92 ASN A CA 1
ATOM 706 C C . ASN A 1 92 ? -1.035 16.650 14.845 1.00 90.62 92 ASN A C 1
ATOM 708 O O . ASN A 1 92 ? -1.143 17.769 15.327 1.00 90.62 92 ASN A O 1
ATOM 712 N N . HIS A 1 93 ? -2.047 16.036 14.234 1.00 92.69 93 HIS A N 1
ATOM 713 C CA . HIS A 1 93 ? -3.387 16.616 14.166 1.00 92.69 93 HIS A CA 1
ATOM 714 C C . HIS A 1 93 ? -4.069 16.523 15.532 1.00 92.69 93 HIS A C 1
ATOM 716 O O . HIS A 1 93 ? -4.659 17.496 15.989 1.00 92.69 93 HIS A O 1
ATOM 722 N N . LEU A 1 94 ? -3.922 15.380 16.214 1.00 87.25 94 LEU A N 1
ATOM 723 C CA . LEU A 1 94 ? -4.518 15.140 17.529 1.00 87.25 94 LEU A CA 1
ATOM 724 C C . LEU A 1 94 ? -4.044 16.142 18.594 1.00 87.25 94 LEU A C 1
ATOM 726 O O . LEU A 1 94 ? -4.788 16.415 19.527 1.00 87.25 94 LEU A O 1
ATOM 730 N N . LYS A 1 95 ? -2.858 16.748 18.438 1.00 89.00 95 LYS A N 1
ATOM 731 C CA . LYS A 1 95 ? -2.369 17.833 19.315 1.00 89.00 95 LYS A CA 1
ATOM 732 C C . LYS A 1 95 ? -3.230 19.103 19.264 1.00 89.00 95 LYS A C 1
ATOM 734 O O . LYS A 1 95 ? -3.221 19.867 20.224 1.00 89.00 95 LYS A O 1
ATOM 739 N N . PHE A 1 96 ? -3.948 19.336 18.166 1.00 90.56 96 PHE A N 1
ATOM 740 C CA . PHE A 1 96 ? -4.800 20.517 17.971 1.00 90.56 96 PHE A CA 1
ATOM 741 C C . PHE A 1 96 ? -6.294 20.216 18.115 1.00 90.56 96 PHE A C 1
ATOM 743 O O . PHE A 1 96 ? -7.107 21.136 18.156 1.00 90.56 96 PHE A O 1
ATOM 750 N N . VAL A 1 97 ? -6.655 18.937 18.181 1.00 89.50 97 VAL A N 1
ATOM 751 C CA . VAL A 1 97 ? -8.034 18.462 18.255 1.00 89.50 97 VAL A CA 1
ATOM 752 C C . VAL A 1 97 ? -8.437 18.351 19.720 1.00 89.50 97 VAL A C 1
ATOM 754 O O . VAL A 1 97 ? -7.793 17.642 20.494 1.00 89.50 97 VAL A O 1
ATOM 757 N N . LYS A 1 98 ? -9.503 19.058 20.105 1.00 88.00 98 LYS A N 1
ATOM 758 C CA . LYS A 1 98 ? -10.012 19.011 21.481 1.00 88.00 98 LYS A CA 1
ATOM 759 C C . LYS A 1 98 ? -11.000 17.866 21.660 1.00 88.00 98 LYS A C 1
ATOM 761 O O . LYS A 1 98 ? -10.955 17.218 22.703 1.00 88.00 98 LYS A O 1
ATOM 766 N N . ASP A 1 99 ? -11.854 17.613 20.666 1.00 93.00 99 ASP A N 1
ATOM 767 C CA . ASP A 1 99 ? -12.939 16.635 20.792 1.00 93.00 99 ASP A CA 1
ATOM 768 C C . ASP A 1 99 ? -12.818 15.420 19.853 1.00 93.00 99 ASP A C 1
ATOM 770 O O . ASP A 1 99 ? -13.194 14.339 20.247 1.00 93.00 99 ASP A O 1
ATOM 774 N N . LEU A 1 100 ? -12.209 15.468 18.680 1.00 94.25 100 LEU A N 1
ATOM 775 C CA . LEU A 1 100 ? -12.188 14.412 17.647 1.00 94.25 100 LEU A CA 1
ATOM 776 C C . LEU A 1 100 ? -13.569 13.979 17.122 1.00 94.25 100 LEU A C 1
ATOM 778 O O . LEU A 1 100 ? -13.746 13.933 15.906 1.00 94.25 100 LEU A O 1
ATOM 782 N N . THR A 1 101 ? -14.539 13.648 17.974 1.00 95.00 101 THR A N 1
ATOM 783 C CA . THR A 1 101 ? -15.882 13.226 17.550 1.00 95.00 101 THR A CA 1
ATOM 784 C C . THR A 1 101 ? -16.623 14.393 16.908 1.00 95.00 101 THR A C 1
ATOM 786 O O . THR A 1 101 ? -17.186 14.241 15.819 1.00 95.00 101 THR A O 1
ATOM 789 N N . ALA A 1 102 ? -16.574 15.571 17.530 1.00 95.31 102 ALA A N 1
ATOM 790 C CA . ALA A 1 102 ? -17.117 16.801 16.973 1.00 95.31 102 ALA A CA 1
ATOM 791 C C . ALA A 1 102 ? -16.431 17.178 15.650 1.00 95.31 102 ALA A C 1
ATOM 793 O O . ALA A 1 102 ? -17.118 17.434 14.661 1.00 95.31 102 ALA A O 1
ATOM 794 N N . GLU A 1 103 ? -15.099 17.134 15.588 1.00 94.75 103 GLU A N 1
ATOM 795 C CA . GLU A 1 103 ? -14.320 17.500 14.402 1.00 94.75 103 GLU A CA 1
ATOM 796 C C . GLU A 1 103 ? -14.573 16.535 13.235 1.00 94.75 103 GLU A C 1
ATOM 798 O O . GLU A 1 103 ? -14.746 16.980 12.100 1.00 94.75 103 GLU A O 1
ATOM 803 N N . ILE A 1 104 ? -14.662 15.221 13.483 1.00 95.12 104 ILE A N 1
ATOM 804 C CA . ILE A 1 104 ? -15.027 14.242 12.444 1.00 95.12 104 ILE A CA 1
ATOM 805 C C . ILE A 1 104 ? -16.475 14.451 11.985 1.00 95.12 104 ILE A C 1
ATOM 807 O O . ILE A 1 104 ? -16.754 14.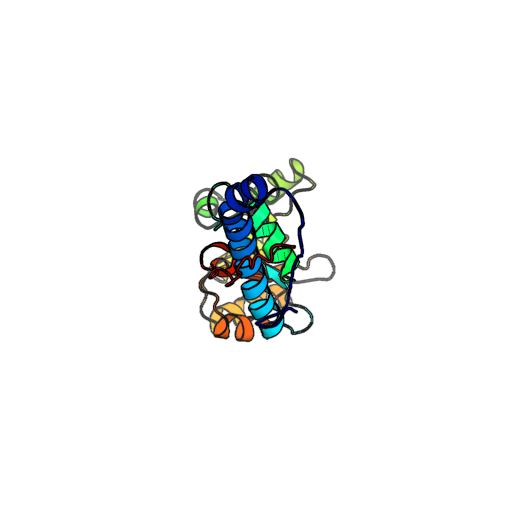376 10.786 1.00 95.12 104 ILE A O 1
ATOM 811 N N . SER A 1 105 ? -17.398 14.749 12.903 1.00 94.38 105 SER A N 1
ATOM 812 C CA . SER A 1 105 ? -18.796 15.042 12.566 1.00 94.38 105 SER A CA 1
ATOM 813 C C . SER A 1 105 ? -18.916 16.278 11.669 1.00 94.38 105 SER A C 1
ATOM 815 O O . SER A 1 105 ? -19.579 16.236 10.631 1.00 94.38 105 SER A O 1
ATOM 817 N N . GLU A 1 106 ? -18.225 17.367 12.009 1.00 94.56 106 GLU A N 1
ATOM 818 C CA . GLU A 1 106 ? -18.185 18.585 11.197 1.00 94.56 106 GLU A CA 1
ATOM 819 C C . GLU A 1 106 ? -17.507 18.348 9.841 1.00 94.56 106 GLU A C 1
ATOM 821 O O . GLU A 1 106 ? -18.041 18.741 8.798 1.00 94.56 106 GLU A O 1
ATOM 826 N N . PHE A 1 107 ? -16.386 17.622 9.831 1.00 94.44 107 PHE A N 1
ATOM 827 C CA . PHE A 1 107 ? -15.699 17.234 8.605 1.00 94.44 107 PHE A CA 1
ATOM 828 C C . PHE A 1 107 ? -16.634 16.477 7.655 1.00 94.44 107 PHE A C 1
ATOM 830 O O . PHE A 1 107 ? -16.717 16.815 6.474 1.00 94.44 107 PHE A O 1
ATOM 837 N N . ARG A 1 108 ? -17.400 15.506 8.167 1.00 94.50 108 ARG A N 1
ATOM 838 C CA . ARG A 1 108 ? -18.349 14.710 7.372 1.00 94.50 108 ARG A CA 1
ATOM 839 C C . ARG A 1 108 ? -19.533 15.523 6.848 1.00 94.50 108 ARG A C 1
ATOM 841 O O . ARG A 1 108 ? -20.028 15.220 5.763 1.00 94.50 108 ARG A O 1
ATOM 848 N N . LYS A 1 109 ? -19.966 16.580 7.550 1.00 94.94 109 LYS A N 1
ATOM 849 C CA . LYS A 1 109 ? -20.984 17.517 7.028 1.00 94.94 109 LYS A CA 1
ATOM 850 C C . LYS A 1 109 ? -20.483 18.246 5.781 1.00 94.94 109 LYS A C 1
ATOM 852 O O . LYS A 1 109 ? -21.255 18.442 4.843 1.00 94.94 109 LYS A O 1
ATOM 857 N N . LYS A 1 110 ? -19.198 18.617 5.761 1.00 95.00 110 LYS A N 1
ATOM 858 C CA . LYS A 1 110 ? -18.564 19.340 4.648 1.00 95.00 110 LYS A CA 1
ATOM 859 C C . LYS A 1 110 ? -18.109 18.418 3.512 1.00 95.00 110 LYS A C 1
ATOM 861 O O . LYS A 1 110 ? -18.242 18.779 2.346 1.00 95.00 110 LYS A O 1
ATOM 866 N N . TYR A 1 111 ? -17.608 17.226 3.834 1.00 94.25 111 TYR A N 1
ATOM 867 C CA . TYR A 1 111 ? -16.991 16.298 2.885 1.00 94.25 111 TYR A CA 1
ATOM 868 C C . TYR A 1 111 ? -17.613 14.900 2.978 1.00 94.25 111 TYR A C 1
ATOM 870 O O . TYR A 1 111 ? -17.061 13.986 3.586 1.00 94.25 111 TYR A O 1
ATOM 878 N N . LYS A 1 112 ? -18.768 14.718 2.331 1.00 88.69 112 LYS A N 1
ATOM 879 C CA . LYS A 1 112 ? -19.584 13.495 2.452 1.00 88.69 112 LYS A CA 1
ATOM 880 C C . LYS A 1 112 ? -18.920 12.214 1.929 1.00 88.69 112 LYS A C 1
ATOM 882 O O . LYS A 1 112 ? -19.244 11.135 2.407 1.00 88.69 112 LYS A O 1
ATOM 887 N N . ASN A 1 113 ? -18.005 12.330 0.965 1.00 90.50 113 ASN A N 1
ATOM 888 C CA . ASN A 1 113 ? -17.423 11.185 0.251 1.00 90.50 113 ASN A CA 1
ATOM 889 C C . ASN A 1 113 ? -15.954 10.913 0.617 1.00 90.50 113 ASN A C 1
ATOM 891 O O . ASN A 1 113 ? -15.295 10.129 -0.061 1.00 90.50 113 ASN A O 1
ATOM 895 N N . ILE A 1 114 ? -15.417 11.574 1.649 1.00 94.88 114 ILE A N 1
ATOM 896 C CA . ILE A 1 114 ? -14.032 11.369 2.086 1.00 94.88 114 ILE A CA 1
ATOM 897 C C . ILE A 1 114 ? -14.034 10.470 3.320 1.00 94.88 114 ILE A C 1
ATOM 899 O O . ILE A 1 114 ? -14.516 10.866 4.379 1.00 94.88 114 ILE A O 1
ATOM 903 N N . SER A 1 115 ? -13.453 9.274 3.195 1.00 95.88 115 SER A N 1
ATOM 904 C CA . SER A 1 115 ? -13.247 8.388 4.344 1.00 95.88 115 SER A CA 1
ATOM 905 C C . SER A 1 115 ? -12.254 9.002 5.333 1.00 95.88 115 SER A C 1
ATOM 907 O O . SER A 1 115 ? -11.261 9.617 4.921 1.00 95.88 115 SER A O 1
ATOM 909 N N . VAL A 1 116 ? -12.495 8.776 6.619 1.00 97.50 116 VAL A N 1
ATOM 910 C CA . VAL A 1 116 ? -11.666 9.242 7.727 1.00 97.50 116 VAL A CA 1
ATOM 911 C C . VAL A 1 116 ? -10.923 8.067 8.344 1.00 97.50 116 VAL A C 1
ATOM 913 O O . VAL A 1 116 ? -11.516 7.094 8.804 1.00 97.50 116 VAL A O 1
ATOM 916 N N . GLU A 1 117 ? -9.606 8.185 8.383 1.00 98.12 117 GLU A N 1
ATOM 917 C CA . GLU A 1 117 ? -8.704 7.240 9.021 1.00 98.12 117 GLU A CA 1
ATOM 918 C C . GLU A 1 117 ? -8.012 7.903 10.209 1.00 98.12 117 GLU A C 1
ATOM 920 O O . GLU A 1 117 ? -7.582 9.054 10.110 1.00 98.12 117 GLU A O 1
ATOM 925 N N . VAL A 1 118 ? -7.907 7.187 11.327 1.00 97.62 118 VAL A N 1
ATOM 926 C CA . VAL A 1 118 ? -7.282 7.693 12.557 1.00 97.62 118 VAL A CA 1
ATOM 927 C C . VAL A 1 118 ? -6.116 6.794 12.948 1.00 97.62 118 VAL A C 1
ATOM 929 O O . VAL A 1 118 ? -6.283 5.589 13.143 1.00 97.62 118 VAL A O 1
ATOM 932 N N . GLU A 1 119 ? -4.936 7.394 13.071 1.00 96.56 119 GLU A N 1
ATOM 933 C CA . GLU A 1 119 ? -3.714 6.748 13.543 1.00 96.56 119 GLU A CA 1
ATOM 934 C C . GLU A 1 119 ? -3.703 6.672 15.073 1.00 96.56 119 GLU A C 1
ATOM 936 O O . GLU A 1 119 ? -3.948 7.660 15.768 1.00 96.56 119 GLU A O 1
ATOM 941 N N . CYS A 1 120 ? -3.445 5.476 15.590 1.00 95.75 120 CYS A N 1
ATOM 942 C CA . CYS A 1 120 ? -3.488 5.140 17.002 1.00 95.75 120 CYS A CA 1
ATOM 943 C C . CYS A 1 120 ? -2.214 4.389 17.404 1.00 95.75 120 CYS A C 1
ATOM 945 O O . CYS A 1 120 ? -1.869 3.356 16.833 1.00 95.75 120 CYS A O 1
ATOM 947 N N . GLU A 1 121 ? -1.568 4.863 18.461 1.00 93.50 121 GLU A N 1
ATOM 948 C CA . GLU A 1 121 ? -0.387 4.255 19.082 1.00 93.50 121 GLU A CA 1
ATOM 949 C C . GLU A 1 121 ? -0.742 3.542 20.399 1.00 93.50 121 GLU A C 1
ATOM 951 O O . GLU A 1 121 ? 0.046 2.773 20.950 1.00 93.50 121 GLU A O 1
ATOM 956 N N . ASN A 1 122 ? -1.935 3.795 20.951 1.00 93.19 122 ASN A N 1
ATOM 957 C CA . ASN A 1 122 ? -2.363 3.232 22.228 1.00 93.19 122 ASN A CA 1
ATOM 958 C C . ASN A 1 122 ? -3.885 3.033 22.334 1.00 93.19 122 ASN A C 1
ATOM 960 O O . ASN A 1 122 ? -4.681 3.559 21.558 1.00 93.19 122 ASN A O 1
ATOM 964 N N . ILE A 1 123 ? -4.297 2.293 23.368 1.00 94.56 123 ILE A N 1
ATOM 965 C CA . ILE A 1 123 ? -5.700 1.940 23.640 1.00 94.56 123 ILE A CA 1
ATOM 966 C C . ILE A 1 123 ? -6.596 3.175 23.825 1.00 94.56 123 ILE A C 1
ATOM 968 O O . ILE A 1 123 ? -7.766 3.133 23.449 1.00 94.56 123 ILE A O 1
ATOM 972 N N . LYS A 1 124 ? -6.084 4.269 24.407 1.00 93.19 124 LYS A N 1
ATOM 973 C CA . LYS A 1 124 ? -6.876 5.490 24.618 1.00 93.19 124 LYS A CA 1
ATOM 974 C C . LYS A 1 124 ? -7.266 6.110 23.275 1.00 93.19 124 LYS A C 1
ATOM 976 O O . LYS A 1 124 ? -8.438 6.410 23.079 1.00 93.19 124 LYS A O 1
ATOM 981 N N . GLN A 1 125 ? -6.319 6.215 22.345 1.00 94.56 125 GLN A N 1
ATOM 982 C CA . GLN A 1 125 ? -6.582 6.711 20.990 1.00 94.56 125 GLN A CA 1
ATOM 983 C C . GLN A 1 125 ? -7.522 5.785 20.214 1.00 94.56 125 GLN A C 1
ATOM 985 O O . GLN A 1 125 ? -8.436 6.267 19.553 1.00 94.56 125 GLN A O 1
ATOM 990 N N . VAL A 1 126 ? -7.387 4.462 20.371 1.00 96.25 126 VAL A N 1
ATOM 991 C CA . VAL A 1 126 ? -8.329 3.501 19.769 1.00 96.25 126 VAL A CA 1
ATOM 992 C C . VAL A 1 126 ? -9.762 3.735 20.254 1.00 96.25 126 VAL A C 1
ATOM 994 O O . VAL A 1 126 ? -10.685 3.711 19.445 1.00 96.25 126 VAL A O 1
ATOM 997 N N . LYS A 1 127 ? -9.970 4.000 21.552 1.00 95.25 127 LYS A N 1
ATOM 998 C CA . LYS A 1 127 ? -11.302 4.351 22.077 1.00 95.25 127 LYS A CA 1
ATOM 999 C C . LYS A 1 127 ? -11.835 5.632 21.435 1.00 95.25 127 LYS A C 1
ATOM 1001 O O . LYS A 1 127 ? -12.943 5.618 20.919 1.00 95.25 127 LYS A O 1
ATOM 1006 N N . GLN A 1 128 ? -11.016 6.681 21.356 1.00 94.19 128 GLN A N 1
ATOM 1007 C CA . GLN A 1 128 ? -11.402 7.937 20.700 1.00 94.19 128 GLN A CA 1
ATOM 1008 C C . GLN A 1 128 ? -11.763 7.736 19.215 1.00 94.19 128 GLN A C 1
ATOM 1010 O O . GLN A 1 128 ? -12.739 8.304 18.728 1.00 94.19 128 GLN A O 1
ATOM 1015 N N . ALA A 1 129 ? -11.022 6.895 18.487 1.00 96.12 129 ALA A N 1
ATOM 1016 C CA . ALA A 1 129 ? -11.320 6.559 17.093 1.00 96.12 129 ALA A CA 1
ATOM 1017 C C . ALA A 1 129 ? -12.634 5.762 16.940 1.00 96.12 129 ALA A C 1
ATOM 1019 O O . ALA A 1 129 ? -13.381 5.950 15.979 1.00 96.12 129 ALA A O 1
ATOM 1020 N N . LEU A 1 130 ? -12.942 4.881 17.897 1.00 96.19 130 LEU A N 1
ATOM 1021 C CA . LEU A 1 130 ? -14.208 4.144 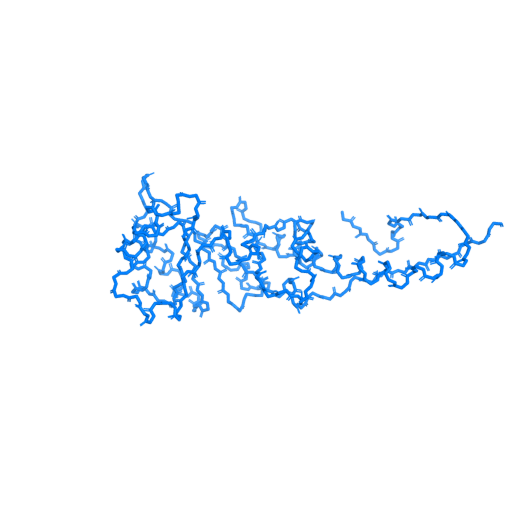17.940 1.00 96.19 130 LEU A CA 1
ATOM 1022 C C . LEU A 1 130 ? -15.399 5.064 18.232 1.00 96.19 130 LEU A C 1
ATOM 1024 O O . LEU A 1 130 ? -16.412 4.970 17.535 1.00 96.19 130 LEU A O 1
ATOM 1028 N N . ASP A 1 131 ? -15.264 5.948 19.220 1.00 94.62 131 ASP A N 1
ATOM 1029 C CA . ASP A 1 131 ? -16.308 6.891 19.636 1.00 94.62 131 ASP A CA 1
ATOM 1030 C C . ASP A 1 131 ? -16.631 7.886 18.511 1.00 94.62 131 ASP A C 1
ATOM 1032 O O . ASP A 1 131 ? -17.797 8.139 18.209 1.00 94.62 131 ASP A O 1
ATOM 1036 N N . SER A 1 132 ? -15.598 8.338 17.795 1.00 94.81 132 SER A N 1
ATOM 1037 C CA . SER A 1 132 ? -15.719 9.239 16.643 1.00 94.81 132 SER A CA 1
ATOM 1038 C C . SER A 1 132 ? -16.164 8.569 15.336 1.00 94.81 132 SER A C 1
ATOM 1040 O O . SER A 1 132 ? -16.328 9.242 14.316 1.00 94.81 132 SER A O 1
ATOM 1042 N N . LYS A 1 133 ? -16.408 7.251 15.348 1.00 95.31 133 LYS A N 1
ATOM 1043 C CA . LYS A 1 133 ? -16.865 6.473 14.184 1.00 95.31 133 LYS A CA 1
ATOM 1044 C C . LYS A 1 133 ? -15.929 6.564 12.969 1.00 95.31 133 LYS A C 1
ATOM 1046 O O . LYS A 1 133 ? -16.419 6.692 11.843 1.00 95.31 133 LYS A O 1
ATOM 1051 N N . ALA A 1 134 ? -14.614 6.513 13.183 1.00 96.50 134 ALA A N 1
ATOM 1052 C CA . ALA A 1 134 ? -13.621 6.476 12.106 1.00 96.50 134 ALA A CA 1
ATOM 1053 C C . ALA A 1 134 ? -13.859 5.301 11.137 1.00 96.50 134 ALA A C 1
ATOM 1055 O O . ALA A 1 134 ? -14.211 4.204 11.552 1.00 96.50 134 ALA A O 1
ATOM 1056 N N . ASP A 1 135 ? -13.645 5.498 9.837 1.00 97.00 135 ASP A N 1
ATOM 1057 C CA . ASP A 1 135 ? -13.846 4.435 8.841 1.00 97.00 135 ASP A CA 1
ATOM 1058 C C . ASP A 1 135 ? -12.727 3.383 8.907 1.00 97.00 135 ASP A C 1
ATOM 1060 O O . ASP A 1 135 ? -12.950 2.190 8.688 1.00 97.00 135 ASP A O 1
ATOM 1064 N N . ILE A 1 136 ? -11.511 3.836 9.226 1.00 97.94 136 ILE A N 1
ATOM 1065 C CA . ILE A 1 136 ? -10.312 3.005 9.338 1.00 97.94 136 ILE A CA 1
ATOM 1066 C C . ILE A 1 136 ? -9.555 3.403 10.607 1.00 97.94 136 ILE A C 1
ATOM 1068 O O . ILE A 1 136 ? -9.337 4.587 10.872 1.00 97.94 136 ILE A O 1
ATOM 1072 N N . ILE A 1 137 ? -9.122 2.409 11.377 1.00 97.94 137 ILE A N 1
ATOM 1073 C CA . ILE A 1 137 ? -8.266 2.600 12.548 1.00 97.94 137 ILE A CA 1
ATOM 1074 C C . ILE A 1 137 ? -6.892 2.016 12.223 1.00 97.94 137 ILE A C 1
ATOM 1076 O O . ILE A 1 137 ? -6.744 0.799 12.080 1.00 97.94 137 ILE A O 1
ATOM 1080 N N . MET A 1 138 ? -5.894 2.890 12.096 1.00 97.69 138 MET A N 1
ATOM 1081 C CA . MET A 1 138 ? -4.506 2.510 11.840 1.00 97.69 138 MET A CA 1
ATOM 1082 C C . MET A 1 138 ? -3.767 2.341 13.167 1.00 97.69 138 MET A C 1
ATOM 1084 O O . MET A 1 138 ? -3.693 3.275 13.956 1.00 97.69 138 MET A O 1
ATOM 1088 N N . LEU A 1 139 ? -3.193 1.166 13.405 1.00 96.69 139 LEU A N 1
ATOM 1089 C CA . LEU A 1 139 ? -2.337 0.876 14.552 1.00 96.69 139 LEU A CA 1
ATOM 1090 C C . LEU A 1 139 ? -0.874 1.047 14.124 1.00 96.69 139 LEU A C 1
ATOM 1092 O O . LEU A 1 139 ? -0.357 0.210 13.377 1.00 96.69 139 LEU A O 1
ATOM 1096 N N . ASP A 1 140 ? -0.217 2.120 14.572 1.00 91.69 140 ASP A N 1
ATOM 1097 C CA . ASP A 1 140 ? 1.142 2.466 14.129 1.00 91.69 140 ASP A CA 1
ATOM 1098 C C . ASP A 1 140 ? 2.209 2.060 15.150 1.00 91.69 140 ASP A C 1
ATOM 1100 O O . ASP A 1 140 ? 2.150 2.426 16.321 1.00 91.69 140 ASP A O 1
ATOM 1104 N N . ASN A 1 141 ? 3.197 1.285 14.690 1.00 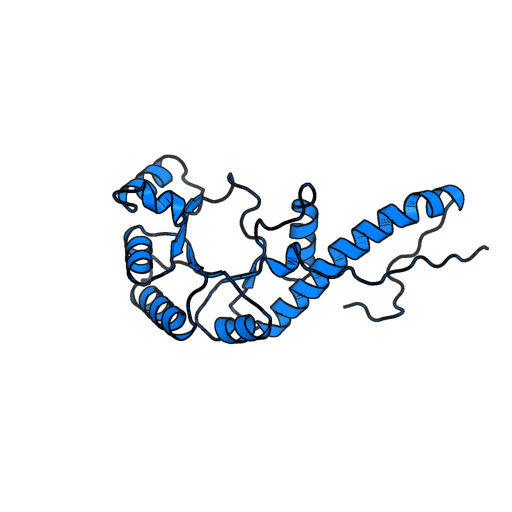77.81 141 ASN A N 1
ATOM 1105 C CA . ASN A 1 141 ? 4.435 0.973 15.413 1.00 77.81 141 ASN A CA 1
ATOM 1106 C C . ASN A 1 141 ? 4.253 0.421 16.849 1.00 77.81 141 ASN A C 1
ATOM 1108 O O . ASN A 1 141 ? 5.051 0.685 17.750 1.00 77.81 141 ASN A O 1
ATOM 1112 N N . THR A 1 142 ? 3.204 -0.374 17.076 1.00 72.25 142 THR A N 1
ATOM 1113 C CA . THR A 1 142 ? 2.911 -0.964 18.392 1.00 72.25 142 THR A CA 1
ATOM 1114 C C . THR A 1 142 ? 3.549 -2.344 18.558 1.00 72.25 142 THR A C 1
ATOM 1116 O O . THR A 1 142 ? 3.665 -3.125 17.612 1.00 72.25 142 THR A O 1
ATOM 1119 N N . ALA A 1 143 ? 3.957 -2.681 19.786 1.00 86.50 143 ALA A N 1
ATOM 1120 C CA . ALA A 1 143 ? 4.396 -4.037 20.113 1.00 86.50 143 ALA A CA 1
ATOM 1121 C C . ALA A 1 143 ? 3.258 -5.047 19.876 1.00 86.50 143 ALA A C 1
ATOM 1123 O O . ALA A 1 143 ? 2.110 -4.767 20.217 1.00 86.50 143 ALA A O 1
ATOM 1124 N N . PHE A 1 144 ? 3.585 -6.242 19.371 1.00 89.19 144 PHE A N 1
ATOM 1125 C CA . PHE A 1 144 ? 2.610 -7.253 18.931 1.00 89.19 144 PHE A CA 1
ATOM 1126 C C . PHE A 1 144 ? 1.497 -7.551 19.955 1.00 89.19 144 PHE A C 1
ATOM 1128 O O . PHE A 1 144 ? 0.321 -7.601 19.596 1.00 89.19 144 PHE A O 1
ATOM 1135 N N . GLU A 1 145 ? 1.844 -7.687 21.239 1.00 90.56 145 GLU A N 1
ATOM 1136 C CA . GLU A 1 145 ? 0.866 -7.938 22.311 1.00 90.56 145 GLU A CA 1
ATOM 1137 C C . GLU A 1 145 ? -0.097 -6.763 22.529 1.00 90.56 145 GLU A C 1
ATOM 1139 O O . GLU A 1 145 ? -1.288 -6.955 22.779 1.00 90.56 145 GLU A O 1
ATOM 1144 N N . ASN A 1 146 ? 0.394 -5.530 22.393 1.00 92.00 146 ASN A N 1
ATOM 1145 C CA . ASN A 1 146 ? -0.446 -4.339 22.473 1.00 92.00 146 ASN A CA 1
ATOM 1146 C C . ASN A 1 146 ? -1.344 -4.223 21.240 1.00 92.00 146 ASN A C 1
ATOM 1148 O O . ASN A 1 146 ? -2.527 -3.916 21.384 1.00 92.00 146 ASN A O 1
ATOM 1152 N N . THR A 1 147 ? -0.819 -4.533 20.050 1.00 93.56 147 THR A N 1
ATOM 1153 C CA . THR A 1 147 ? -1.606 -4.589 18.813 1.00 93.56 147 THR A CA 1
ATOM 1154 C C . THR A 1 147 ? -2.774 -5.563 18.956 1.00 93.56 147 THR A C 1
ATOM 1156 O O . THR A 1 147 ? -3.907 -5.211 18.640 1.00 93.56 147 THR A O 1
ATOM 1159 N N . LYS A 1 148 ? -2.532 -6.760 19.507 1.00 94.62 148 LYS A N 1
ATOM 1160 C CA . LYS A 1 148 ? -3.575 -7.767 19.741 1.00 94.62 148 LYS A CA 1
ATOM 1161 C C . LYS A 1 148 ? -4.686 -7.243 20.657 1.00 94.62 148 LYS A C 1
ATOM 1163 O O . LYS A 1 148 ? -5.855 -7.314 20.293 1.00 94.62 148 LYS A O 1
ATOM 1168 N N . LYS A 1 149 ? -4.328 -6.629 21.792 1.00 95.44 149 LYS A N 1
ATOM 1169 C CA . LYS A 1 149 ? -5.302 -6.013 22.718 1.00 95.44 149 LYS A CA 1
ATOM 1170 C C . LYS A 1 149 ? -6.136 -4.916 22.047 1.00 95.44 149 LYS A C 1
ATOM 1172 O O . LYS A 1 149 ? -7.331 -4.806 22.312 1.00 95.44 149 LYS A O 1
ATOM 1177 N N . MET A 1 150 ? -5.514 -4.101 21.194 1.00 96.62 150 MET A N 1
ATOM 1178 C CA . MET A 1 150 ? -6.201 -3.044 20.447 1.00 96.62 150 MET A CA 1
ATOM 1179 C C . MET A 1 150 ? -7.160 -3.611 19.398 1.00 96.62 150 MET A C 1
ATOM 1181 O O . MET A 1 150 ? -8.293 -3.147 19.307 1.00 96.62 150 MET A O 1
ATOM 1185 N N . ILE A 1 151 ? -6.754 -4.651 18.666 1.00 96.00 151 ILE A N 1
ATOM 1186 C CA . ILE A 1 151 ? -7.621 -5.357 17.713 1.00 96.00 151 ILE A CA 1
ATOM 1187 C C . ILE A 1 151 ? -8.831 -5.959 18.430 1.00 96.00 151 ILE A C 1
ATOM 1189 O O . ILE A 1 151 ? -9.963 -5.729 18.006 1.00 96.00 151 ILE A O 1
ATOM 1193 N N . ASP A 1 152 ? -8.613 -6.660 19.546 1.00 95.69 152 ASP A N 1
ATOM 1194 C CA . ASP A 1 152 ? -9.693 -7.265 20.332 1.00 95.69 152 ASP A CA 1
ATOM 1195 C C . ASP A 1 152 ? -10.698 -6.209 20.811 1.00 95.69 152 ASP A C 1
ATOM 1197 O O . ASP A 1 152 ? -11.910 -6.426 20.758 1.00 95.69 152 ASP A O 1
ATOM 1201 N N . LEU A 1 153 ? -10.210 -5.042 21.246 1.00 96.19 153 LEU A N 1
ATOM 1202 C CA . LEU A 1 153 ? -11.057 -3.914 21.625 1.00 96.19 153 LEU A CA 1
ATOM 1203 C C . LEU A 1 153 ? -11.890 -3.404 20.441 1.00 96.19 153 LEU A C 1
ATOM 1205 O O . LEU A 1 153 ? -13.099 -3.228 20.582 1.00 96.19 153 LEU A O 1
ATOM 1209 N N . ILE A 1 154 ? -11.271 -3.194 19.275 1.00 97.06 154 ILE A N 1
ATOM 1210 C CA . ILE A 1 154 ? -11.970 -2.711 18.075 1.00 97.06 154 ILE A CA 1
ATOM 1211 C C . ILE A 1 154 ? -13.060 -3.698 17.658 1.00 97.06 154 ILE A C 1
ATOM 1213 O O . ILE A 1 154 ? -14.188 -3.292 17.376 1.00 97.06 154 ILE A O 1
ATOM 1217 N N . ARG A 1 155 ? -12.757 -4.999 17.653 1.00 94.75 155 ARG A N 1
ATOM 1218 C CA . ARG A 1 155 ? -13.711 -6.037 17.248 1.00 94.75 155 ARG A CA 1
ATOM 1219 C C . ARG A 1 155 ? -14.854 -6.213 18.238 1.00 94.75 155 ARG A C 1
ATOM 1221 O O . ARG A 1 155 ? -15.990 -6.320 17.794 1.00 94.75 155 ARG A O 1
ATOM 1228 N N . LYS A 1 156 ? -14.599 -6.142 19.549 1.00 94.31 156 LYS A N 1
ATOM 1229 C CA . LYS A 1 156 ? -15.663 -6.149 20.574 1.00 94.31 156 LYS A CA 1
ATOM 1230 C C . LYS A 1 156 ? -16.596 -4.942 20.468 1.00 94.31 156 LYS A C 1
ATOM 1232 O O . LYS A 1 156 ? -17.787 -5.066 20.733 1.00 94.31 156 LYS A O 1
ATOM 1237 N N . SER A 1 157 ? -16.061 -3.789 20.074 1.00 91.81 157 SER A N 1
ATOM 1238 C CA . SER A 1 157 ? -16.840 -2.561 19.882 1.00 91.81 157 SER A CA 1
ATOM 1239 C C . SER A 1 157 ? -17.517 -2.475 18.509 1.00 91.81 157 SER A C 1
ATOM 1241 O O . SER A 1 157 ? -18.396 -1.633 18.313 1.00 91.81 157 SER A O 1
ATOM 1243 N N . SER A 1 158 ? -17.136 -3.338 17.561 1.00 87.38 158 SER A N 1
ATOM 1244 C CA . SER A 1 158 ? -17.737 -3.394 16.228 1.00 87.38 158 SER A CA 1
ATOM 1245 C C . SER A 1 158 ? -19.138 -4.006 16.312 1.00 87.38 158 SER A C 1
ATOM 1247 O O . SER A 1 158 ? -19.323 -5.103 16.833 1.00 87.38 158 SER A O 1
ATOM 1249 N N . ARG A 1 159 ? -20.140 -3.300 15.784 1.00 81.81 159 ARG A N 1
ATOM 1250 C CA . ARG A 1 159 ? -21.547 -3.742 15.721 1.00 81.81 159 ARG A CA 1
ATOM 1251 C C . ARG A 1 159 ? -22.004 -3.795 14.263 1.00 81.81 159 ARG A C 1
ATOM 1253 O O . ARG A 1 159 ? -21.292 -3.337 13.376 1.00 81.81 159 ARG A O 1
ATOM 1260 N N . LYS A 1 160 ? -23.210 -4.314 14.002 1.00 76.31 160 LYS A N 1
ATOM 1261 C CA . LYS A 1 160 ? -23.754 -4.452 12.635 1.00 76.31 160 LYS A CA 1
ATOM 1262 C C . LYS A 1 160 ? -23.753 -3.132 11.840 1.00 76.31 160 LYS A C 1
ATOM 1264 O O . LYS A 1 160 ? -23.549 -3.161 10.636 1.00 76.31 160 LYS A O 1
ATOM 1269 N N . GLU A 1 161 ? -23.924 -1.999 12.518 1.00 85.88 161 GLU A N 1
ATOM 1270 C CA . GLU A 1 161 ? -23.982 -0.658 11.911 1.00 85.88 161 GLU A CA 1
ATOM 1271 C C . GLU A 1 161 ? -22.622 0.052 11.816 1.00 85.88 161 GLU A C 1
ATOM 1273 O O . GLU A 1 161 ? -22.495 1.050 11.115 1.00 85.88 161 GLU A O 1
ATOM 1278 N N . TYR A 1 162 ? -21.597 -0.428 12.529 1.00 93.31 162 TYR A N 1
ATOM 1279 C CA . TYR A 1 162 ? -20.277 0.198 12.554 1.00 93.31 162 TYR A CA 1
ATOM 1280 C C . TYR A 1 162 ? -19.187 -0.855 12.710 1.00 93.31 162 TYR A C 1
ATOM 1282 O O . TYR A 1 162 ? -19.032 -1.463 13.774 1.00 93.31 162 TYR A O 1
ATOM 1290 N N . LYS A 1 163 ? -18.423 -1.043 11.636 1.00 94.38 163 LYS A N 1
ATOM 1291 C CA . LYS A 1 163 ? -17.329 -2.003 11.560 1.00 94.38 163 LYS A CA 1
ATOM 1292 C C . LYS A 1 163 ? -16.140 -1.340 10.859 1.00 94.38 163 LYS A C 1
ATOM 1294 O O . LYS A 1 163 ? -16.044 -1.449 9.638 1.00 94.38 163 LYS A O 1
ATOM 1299 N N . PRO A 1 164 ? -15.272 -0.632 11.602 1.00 96.81 164 PRO A N 1
ATOM 1300 C CA . PRO A 1 164 ? -14.105 -0.002 11.006 1.00 96.81 164 PRO A CA 1
ATOM 1301 C C . PRO A 1 164 ? -13.139 -1.063 10.477 1.00 96.81 164 PRO A C 1
ATOM 1303 O O . PRO A 1 164 ? -12.996 -2.154 11.053 1.00 96.81 164 PRO A O 1
ATOM 1306 N N . GLU A 1 165 ? -12.449 -0.729 9.392 1.00 97.19 165 GLU A N 1
ATOM 1307 C CA . GLU A 1 165 ? -11.309 -1.525 8.954 1.00 97.19 165 GLU A CA 1
ATOM 1308 C C . GLU A 1 165 ? -10.122 -1.296 9.893 1.00 97.19 165 GLU A C 1
ATOM 1310 O O . GLU A 1 165 ? -9.903 -0.189 10.390 1.00 97.19 165 GLU A O 1
ATOM 1315 N N . ILE A 1 166 ? -9.347 -2.350 10.140 1.00 97.38 166 ILE A N 1
ATOM 1316 C CA . ILE A 1 166 ? -8.126 -2.266 10.942 1.00 97.38 166 ILE A CA 1
ATOM 1317 C C . ILE A 1 166 ? -6.920 -2.326 10.017 1.00 97.38 166 ILE A C 1
ATOM 1319 O O . ILE A 1 166 ? -6.751 -3.289 9.262 1.00 97.38 166 ILE A O 1
ATOM 1323 N N . GLU A 1 167 ? -6.065 -1.316 10.128 1.00 97.56 167 GLU A N 1
ATOM 1324 C CA . GLU A 1 167 ? -4.814 -1.208 9.391 1.00 97.56 167 GLU A CA 1
ATOM 1325 C C . GLU A 1 167 ? -3.615 -1.314 10.335 1.00 97.56 167 GLU A C 1
ATOM 1327 O O . GLU A 1 167 ? -3.588 -0.681 11.384 1.00 97.56 167 GLU A O 1
ATOM 1332 N N . ILE A 1 168 ? -2.608 -2.105 9.966 1.00 96.12 168 ILE A N 1
ATOM 1333 C CA . ILE A 1 168 ? -1.304 -2.116 10.641 1.00 96.12 168 ILE A CA 1
ATOM 1334 C C . ILE A 1 168 ? -0.303 -1.313 9.814 1.00 96.12 168 ILE A C 1
ATOM 1336 O O . ILE A 1 168 ? -0.146 -1.564 8.617 1.00 96.12 168 ILE A O 1
ATOM 1340 N N . SER A 1 169 ? 0.414 -0.400 10.467 1.00 93.62 169 SER A N 1
ATOM 1341 C CA . SER A 1 169 ? 1.494 0.396 9.880 1.00 93.62 169 SER A CA 1
ATOM 1342 C C . SER A 1 169 ? 2.721 0.425 10.804 1.00 93.62 169 SER A C 1
ATOM 1344 O O . SER A 1 169 ? 2.645 0.111 11.991 1.00 93.62 169 SER A O 1
ATOM 1346 N N . GLY A 1 170 ? 3.873 0.787 10.233 1.00 86.31 170 GLY A N 1
ATOM 1347 C CA . GLY A 1 170 ? 5.117 1.021 10.971 1.00 86.31 170 GLY A CA 1
ATOM 1348 C C . GLY A 1 170 ? 5.992 -0.227 11.113 1.00 86.31 170 GLY A C 1
ATOM 1349 O O . GLY A 1 170 ? 5.555 -1.274 11.576 1.00 86.31 170 GLY A O 1
ATOM 1350 N N . GLY A 1 171 ? 7.257 -0.136 10.679 1.00 78.94 171 GLY A N 1
ATOM 1351 C CA . GLY A 1 171 ? 8.272 -1.176 10.927 1.00 78.94 171 GLY A CA 1
ATOM 1352 C C . GLY A 1 171 ? 7.971 -2.576 10.364 1.00 78.94 171 GLY A C 1
ATOM 1353 O O . GLY A 1 171 ? 8.578 -3.561 10.794 1.00 78.94 171 GLY A O 1
ATOM 1354 N N . VAL A 1 172 ? 7.031 -2.701 9.422 1.00 88.62 172 VAL A N 1
ATOM 1355 C CA . VAL A 1 172 ? 6.608 -3.999 8.888 1.00 88.62 172 VAL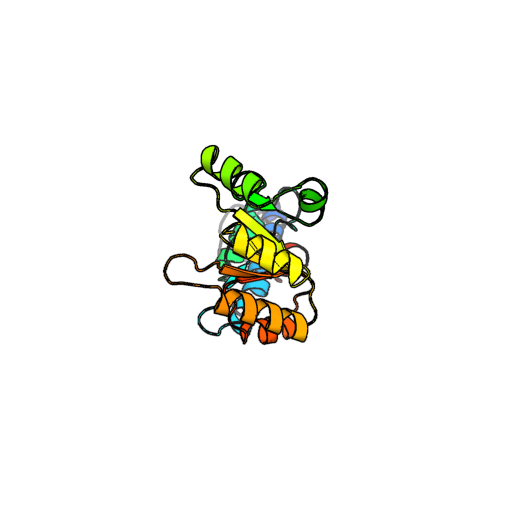 A CA 1
ATOM 1356 C C . VAL A 1 172 ? 7.664 -4.571 7.935 1.00 88.62 172 VAL A C 1
ATOM 1358 O O . VAL A 1 172 ? 8.028 -3.952 6.939 1.00 88.62 172 VAL A O 1
ATOM 1361 N N . ASN A 1 173 ? 8.111 -5.792 8.222 1.00 90.44 173 ASN A N 1
ATOM 1362 C CA . ASN A 1 173 ? 8.967 -6.620 7.374 1.00 90.44 173 ASN A CA 1
ATOM 1363 C C . ASN A 1 173 ? 8.276 -7.966 7.100 1.00 90.44 173 ASN A C 1
ATOM 1365 O O . ASN A 1 173 ? 7.210 -8.235 7.644 1.00 90.44 173 ASN A O 1
ATOM 1369 N N . LEU A 1 174 ? 8.865 -8.847 6.286 1.00 89.94 174 LEU A N 1
ATOM 1370 C CA . LEU A 1 174 ? 8.227 -10.125 5.918 1.00 89.94 174 LEU A CA 1
ATOM 1371 C C . LEU A 1 174 ? 7.849 -10.998 7.130 1.00 89.94 174 LEU A C 1
ATOM 1373 O O . LEU A 1 174 ? 6.789 -11.627 7.138 1.00 89.94 174 LEU A O 1
ATOM 1377 N N . LYS A 1 175 ? 8.690 -11.027 8.174 1.00 89.06 175 LYS A N 1
ATOM 1378 C CA . LYS A 1 175 ? 8.429 -11.819 9.385 1.00 89.06 175 LYS A CA 1
ATOM 1379 C C . LYS A 1 175 ? 7.270 -11.225 10.186 1.00 89.06 175 LYS A C 1
ATOM 1381 O O . LYS A 1 175 ? 6.395 -11.973 10.623 1.00 89.06 175 LYS A O 1
ATOM 1386 N N . THR A 1 176 ? 7.253 -9.907 10.390 1.00 91.00 176 THR A N 1
ATOM 1387 C CA . THR A 1 176 ? 6.193 -9.237 11.160 1.00 91.00 176 THR A CA 1
ATOM 1388 C C . THR A 1 176 ? 4.885 -9.162 10.380 1.00 91.00 176 THR A C 1
ATOM 1390 O O . THR A 1 176 ? 3.843 -9.444 10.960 1.00 91.00 176 THR A O 1
ATOM 1393 N N . ALA A 1 177 ? 4.926 -8.934 9.064 1.00 91.69 177 ALA A N 1
ATOM 1394 C CA . ALA A 1 177 ? 3.760 -8.965 8.179 1.00 91.69 177 ALA A CA 1
ATOM 1395 C C . ALA A 1 177 ? 3.003 -10.293 8.294 1.00 91.69 177 ALA A C 1
ATOM 1397 O O . ALA A 1 177 ? 1.796 -10.298 8.512 1.00 91.69 177 ALA A O 1
ATOM 1398 N N . LYS A 1 178 ? 3.717 -11.427 8.248 1.00 91.25 178 LYS A N 1
ATOM 1399 C CA . LYS A 1 178 ? 3.110 -12.756 8.420 1.00 91.25 178 LYS A CA 1
ATOM 1400 C C . LYS A 1 178 ? 2.464 -12.937 9.797 1.00 91.25 178 LYS A C 1
ATOM 1402 O O . LYS A 1 178 ? 1.436 -13.597 9.902 1.00 91.25 178 LYS A O 1
ATOM 1407 N N . LYS A 1 179 ? 3.063 -12.387 10.860 1.00 91.44 179 LYS A N 1
ATOM 1408 C CA . LYS A 1 179 ? 2.486 -12.439 12.214 1.00 91.44 179 LYS A CA 1
ATOM 1409 C C . LYS A 1 179 ? 1.224 -11.585 12.310 1.00 91.44 179 LYS A C 1
ATOM 1411 O O . LYS A 1 179 ? 0.214 -12.076 12.799 1.00 91.44 179 LYS A O 1
ATOM 1416 N N . PHE A 1 180 ? 1.267 -10.348 11.819 1.00 92.19 180 PHE A N 1
ATOM 1417 C CA . PHE A 1 180 ? 0.119 -9.442 11.837 1.00 92.19 180 PHE A CA 1
ATOM 1418 C C . PHE A 1 180 ? -1.026 -9.938 10.957 1.00 92.19 180 PHE A C 1
ATOM 1420 O O . PHE A 1 180 ? -2.169 -9.872 11.382 1.00 92.19 180 PHE A O 1
ATOM 1427 N N . ALA A 1 181 ? -0.731 -10.544 9.806 1.00 91.94 181 ALA A N 1
ATOM 1428 C CA . ALA A 1 181 ? -1.738 -11.174 8.957 1.00 91.94 181 ALA A CA 1
ATOM 1429 C C . ALA A 1 181 ? -2.424 -12.384 9.620 1.00 91.94 181 ALA A C 1
ATOM 1431 O O . ALA A 1 181 ? -3.427 -12.866 9.127 1.00 91.94 181 ALA A O 1
ATOM 1432 N N . ARG A 1 182 ? -1.924 -12.923 10.737 1.00 91.50 182 ARG A N 1
ATOM 1433 C CA . ARG A 1 182 ? -2.667 -13.947 11.501 1.00 91.50 182 ARG A CA 1
ATOM 1434 C C . ARG A 1 182 ? -3.671 -13.345 12.478 1.00 91.50 182 ARG A C 1
ATOM 1436 O O . ARG A 1 182 ? -4.467 -14.083 13.049 1.00 91.50 182 ARG A O 1
ATOM 1443 N N . LEU A 1 183 ? -3.597 -12.039 12.710 1.00 91.69 183 LEU A N 1
ATOM 1444 C CA . LEU A 1 183 ? -4.570 -11.312 13.508 1.00 91.69 183 LEU A CA 1
ATOM 1445 C C . LEU A 1 183 ? -5.759 -10.913 12.630 1.00 91.69 183 LEU A C 1
ATOM 1447 O O . LEU A 1 183 ? -5.686 -10.940 11.402 1.00 91.69 183 LEU A O 1
ATOM 1451 N N . ASP A 1 184 ? -6.852 -10.514 13.273 1.00 91.44 184 ASP A N 1
ATOM 1452 C CA . ASP A 1 184 ? -8.078 -10.099 12.595 1.00 91.44 184 ASP A CA 1
ATOM 1453 C C . ASP A 1 184 ? -7.978 -8.670 12.017 1.00 91.44 184 ASP A C 1
ATOM 1455 O O . ASP A 1 184 ? -8.709 -7.763 12.424 1.00 91.44 184 ASP A O 1
ATOM 1459 N N . VAL A 1 185 ? -7.041 -8.456 11.088 1.00 94.00 185 VAL A N 1
ATOM 1460 C CA . VAL A 1 185 ? -6.756 -7.162 10.442 1.00 94.00 185 VAL A CA 1
ATOM 1461 C C . VAL A 1 185 ? -7.106 -7.180 8.958 1.00 94.00 185 VAL A C 1
ATOM 1463 O O . VAL A 1 185 ? -6.959 -8.194 8.272 1.00 94.00 185 VAL A O 1
ATOM 1466 N N . ASP A 1 186 ? -7.550 -6.037 8.447 1.00 96.06 186 ASP A N 1
ATOM 1467 C CA . ASP A 1 186 ? -8.015 -5.905 7.065 1.00 96.06 186 ASP A CA 1
ATOM 1468 C C . ASP A 1 186 ? -6.882 -5.408 6.150 1.00 96.06 186 ASP A C 1
ATOM 1470 O O . ASP A 1 186 ? -6.769 -5.837 4.998 1.00 96.06 186 ASP A O 1
ATOM 1474 N N . ARG A 1 187 ? -5.983 -4.566 6.681 1.00 96.94 187 ARG A N 1
ATOM 1475 C CA . ARG A 1 187 ? -4.903 -3.920 5.921 1.00 96.94 187 ARG A CA 1
ATOM 1476 C C . ARG A 1 187 ? -3.550 -4.023 6.621 1.00 96.94 187 ARG A C 1
ATOM 1478 O O . ARG A 1 187 ? -3.455 -3.905 7.841 1.00 96.94 187 ARG A O 1
ATOM 1485 N N . ILE A 1 188 ? -2.485 -4.171 5.836 1.00 96.69 188 ILE A N 1
ATOM 1486 C CA . ILE A 1 188 ? -1.102 -3.972 6.286 1.00 96.69 188 ILE A CA 1
ATOM 1487 C C . ILE A 1 188 ? -0.416 -3.019 5.311 1.00 96.69 188 ILE A C 1
ATOM 1489 O O . ILE A 1 188 ? -0.173 -3.387 4.161 1.00 96.69 188 ILE A O 1
ATOM 1493 N N . SER A 1 189 ? -0.078 -1.820 5.776 1.00 96.81 189 SER A N 1
ATOM 1494 C CA . SER A 1 189 ? 0.616 -0.805 4.985 1.00 96.81 189 SER A CA 1
ATOM 1495 C C . SER A 1 189 ? 2.127 -0.917 5.132 1.00 96.81 189 SER A C 1
ATOM 1497 O O . SER A 1 189 ? 2.676 -0.889 6.236 1.00 96.81 189 SER A O 1
ATOM 1499 N N . ILE A 1 190 ? 2.824 -1.037 4.002 1.00 96.56 190 ILE A N 1
ATOM 1500 C CA . ILE A 1 190 ? 4.250 -1.373 3.972 1.00 96.56 190 ILE A CA 1
ATOM 1501 C C . ILE A 1 190 ? 4.998 -0.356 3.117 1.00 96.56 190 ILE A C 1
ATOM 1503 O O . ILE A 1 190 ? 5.049 -0.459 1.899 1.00 96.56 190 ILE A O 1
ATOM 1507 N N . GLY A 1 191 ? 5.639 0.627 3.754 1.00 95.56 191 GLY A N 1
ATOM 1508 C CA . GLY A 1 191 ? 6.385 1.665 3.030 1.00 95.56 191 GLY A CA 1
ATOM 1509 C C . GLY A 1 191 ? 7.552 1.123 2.197 1.00 95.56 191 GLY A C 1
ATOM 1510 O O . GLY A 1 191 ? 7.797 1.606 1.092 1.00 95.56 191 GLY A O 1
ATOM 1511 N N . MET A 1 192 ? 8.247 0.091 2.689 1.00 95.81 192 MET A N 1
ATOM 1512 C CA . MET A 1 192 ? 9.472 -0.402 2.047 1.00 95.81 192 MET A CA 1
ATOM 1513 C C . MET A 1 192 ? 9.247 -0.985 0.649 1.00 95.81 192 MET A C 1
ATOM 1515 O O . MET A 1 192 ? 10.205 -1.073 -0.116 1.00 95.81 192 MET A O 1
ATOM 1519 N N . ILE A 1 193 ? 8.005 -1.337 0.289 1.00 97.12 193 ILE A N 1
ATOM 1520 C CA . ILE A 1 193 ? 7.696 -1.823 -1.060 1.00 97.12 193 ILE A CA 1
ATOM 1521 C C . ILE A 1 193 ? 7.877 -0.735 -2.122 1.00 97.12 193 ILE A C 1
ATOM 1523 O O . ILE A 1 193 ? 8.118 -1.083 -3.268 1.00 97.12 193 ILE A O 1
ATOM 1527 N N . THR A 1 194 ? 7.806 0.553 -1.752 1.00 97.12 194 THR A N 1
ATOM 1528 C CA . THR A 1 194 ? 7.963 1.684 -2.683 1.00 97.12 194 THR A CA 1
ATOM 1529 C C . THR A 1 194 ? 9.262 2.466 -2.505 1.00 97.12 194 THR A C 1
ATOM 1531 O O . THR A 1 194 ? 9.789 2.963 -3.496 1.00 97.12 194 THR A O 1
ATOM 1534 N N . HIS A 1 195 ? 9.788 2.609 -1.279 1.00 94.75 195 HIS A N 1
ATOM 1535 C CA . HIS A 1 195 ? 11.021 3.386 -1.037 1.00 94.75 195 HIS A CA 1
ATOM 1536 C C . HIS A 1 195 ? 12.301 2.543 -0.930 1.00 94.75 195 HIS A C 1
ATOM 1538 O O . HIS A 1 195 ? 13.390 3.106 -0.854 1.00 94.75 195 HIS A O 1
ATOM 1544 N N . SER A 1 196 ? 12.197 1.212 -0.872 1.00 95.19 196 SER A N 1
ATOM 1545 C CA . SER A 1 196 ? 13.354 0.322 -0.672 1.00 95.19 196 SER A CA 1
ATOM 1546 C C . SER A 1 196 ? 13.296 -0.958 -1.509 1.00 95.19 196 SER A C 1
ATOM 1548 O O . SER A 1 196 ? 14.005 -1.919 -1.216 1.00 95.19 196 SER A O 1
ATOM 1550 N N . SER A 1 197 ? 12.468 -0.998 -2.552 1.00 95.25 197 SER A N 1
ATOM 1551 C CA . SER A 1 197 ? 12.468 -2.104 -3.507 1.00 95.25 197 SER A CA 1
ATOM 1552 C C . SER A 1 197 ? 13.752 -2.105 -4.335 1.00 95.25 197 SER A C 1
ATOM 1554 O O . SER A 1 197 ? 14.100 -1.092 -4.942 1.00 95.25 197 SER A O 1
ATOM 1556 N N . SER A 1 198 ? 14.421 -3.251 -4.418 1.00 96.19 198 SER A N 1
ATOM 1557 C CA . SER A 1 198 ? 15.535 -3.445 -5.347 1.00 96.19 198 SER A CA 1
ATOM 1558 C C . SER A 1 198 ? 15.031 -3.488 -6.788 1.00 96.19 198 SER A C 1
ATOM 1560 O O . SER A 1 198 ? 13.999 -4.104 -7.057 1.00 96.19 198 SER A O 1
ATOM 1562 N N . ALA A 1 199 ? 15.775 -2.869 -7.703 1.00 96.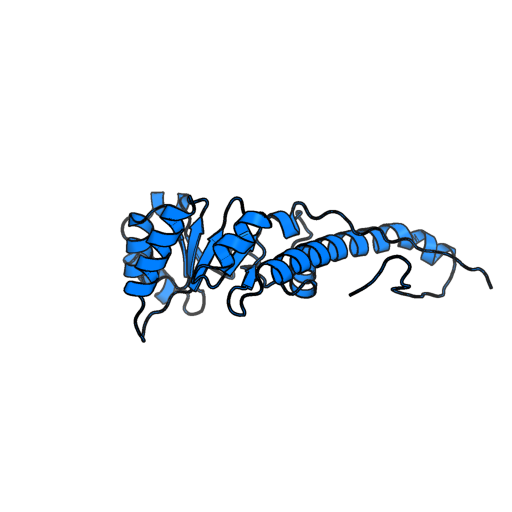75 199 ALA A N 1
ATOM 1563 C CA . ALA A 1 199 ? 15.527 -2.961 -9.137 1.00 96.75 199 ALA A CA 1
ATOM 1564 C C . ALA A 1 199 ? 15.568 -4.427 -9.607 1.00 96.75 199 ALA A C 1
ATOM 1566 O O . ALA A 1 199 ? 16.402 -5.207 -9.140 1.00 96.75 199 ALA A O 1
ATOM 1567 N N . LEU A 1 200 ? 14.663 -4.806 -10.514 1.00 96.38 200 LEU A N 1
ATOM 1568 C CA . LEU A 1 200 ? 14.735 -6.112 -11.173 1.00 96.38 200 LEU A CA 1
ATOM 1569 C C . LEU A 1 200 ? 15.877 -6.104 -12.197 1.00 96.38 200 LEU A C 1
ATOM 1571 O O . LEU A 1 200 ? 16.050 -5.126 -12.916 1.00 96.38 200 LEU A O 1
ATOM 1575 N N . ASP A 1 201 ? 16.636 -7.189 -12.285 1.00 95.44 201 ASP A N 1
ATOM 1576 C CA . ASP A 1 201 ? 17.683 -7.334 -13.296 1.00 95.44 201 ASP A CA 1
ATOM 1577 C C . ASP A 1 201 ? 17.059 -7.683 -14.657 1.00 95.44 201 ASP A C 1
ATOM 1579 O O . ASP A 1 201 ? 16.421 -8.729 -14.795 1.00 95.44 201 ASP A O 1
ATOM 1583 N N . VAL A 1 202 ? 17.174 -6.769 -15.625 1.00 95.75 202 VAL A N 1
ATOM 1584 C CA . VAL A 1 202 ? 16.631 -6.897 -16.984 1.00 95.75 202 VAL A CA 1
ATOM 1585 C C . VAL A 1 202 ? 17.630 -6.273 -17.951 1.00 95.75 202 VAL A C 1
ATOM 1587 O O . VAL A 1 202 ? 18.101 -5.157 -17.723 1.00 95.75 202 VAL A O 1
ATOM 1590 N N . THR A 1 203 ? 17.919 -6.978 -19.039 1.00 95.94 203 THR A N 1
ATOM 1591 C CA . THR A 1 203 ? 18.864 -6.567 -20.079 1.00 95.94 203 THR A CA 1
ATOM 1592 C C . THR A 1 203 ? 18.188 -6.564 -21.446 1.00 95.94 203 THR A C 1
ATOM 1594 O O . THR A 1 203 ? 17.258 -7.333 -21.692 1.00 95.94 203 THR A O 1
ATOM 1597 N N . LEU A 1 204 ? 18.648 -5.683 -22.336 1.00 96.94 204 LEU A N 1
ATOM 1598 C CA . LEU A 1 204 ? 18.304 -5.727 -23.754 1.00 96.94 204 LEU A CA 1
ATOM 1599 C C . LEU A 1 204 ? 19.406 -6.491 -24.496 1.00 96.94 204 LEU A C 1
ATOM 1601 O O . LEU A 1 204 ? 20.571 -6.108 -24.431 1.00 96.94 204 LEU A O 1
ATOM 1605 N N . GLU A 1 205 ? 19.037 -7.555 -25.203 1.00 95.81 205 GLU A N 1
ATOM 1606 C CA . GLU A 1 205 ? 19.937 -8.287 -26.099 1.00 95.81 205 GLU A CA 1
ATOM 1607 C C . GLU A 1 205 ? 19.607 -7.944 -27.553 1.00 95.81 205 GLU A C 1
ATOM 1609 O O . GLU A 1 205 ? 18.436 -7.860 -27.928 1.00 95.81 205 GLU A O 1
ATOM 1614 N N . ILE A 1 206 ? 20.639 -7.734 -28.374 1.00 94.94 206 ILE A N 1
ATOM 1615 C CA . ILE A 1 206 ? 20.493 -7.285 -29.762 1.00 94.94 206 ILE A CA 1
ATOM 1616 C C . ILE A 1 206 ? 20.912 -8.400 -30.712 1.00 94.94 206 ILE A C 1
ATOM 1618 O O . ILE A 1 206 ? 21.999 -8.962 -30.598 1.00 94.94 206 ILE A O 1
ATOM 1622 N N . THR A 1 207 ? 20.067 -8.653 -31.707 1.00 93.94 207 THR A N 1
ATOM 1623 C CA . THR A 1 207 ? 20.385 -9.484 -32.870 1.00 93.94 207 THR A CA 1
ATOM 1624 C C . THR A 1 207 ? 20.270 -8.644 -34.134 1.00 93.94 207 THR A C 1
ATOM 1626 O O . THR A 1 207 ? 19.258 -7.968 -34.328 1.00 93.94 207 THR A O 1
ATOM 1629 N N . ILE A 1 208 ? 21.280 -8.704 -34.999 1.00 90.75 208 ILE A N 1
ATOM 1630 C CA . ILE A 1 208 ? 21.271 -8.057 -36.315 1.00 90.75 208 ILE A CA 1
ATOM 1631 C C . ILE A 1 208 ? 20.837 -9.113 -37.336 1.00 90.75 208 ILE A C 1
ATOM 1633 O O . ILE A 1 208 ? 21.343 -10.235 -37.301 1.00 90.75 208 ILE A O 1
ATOM 1637 N N . LYS A 1 209 ? 19.868 -8.767 -38.183 1.00 73.38 209 LYS A N 1
ATOM 1638 C CA . LYS A 1 209 ? 19.438 -9.593 -39.317 1.00 73.38 209 LYS A CA 1
ATOM 1639 C C . LYS A 1 209 ? 20.131 -9.134 -40.587 1.00 73.38 209 LYS A C 1
ATOM 1641 O O . LYS A 1 209 ? 20.320 -7.904 -40.714 1.00 73.38 209 LYS A O 1
#

Secondary structure (DSSP, 8-state):
---TT-------S-HHHHHHHHHHHHHHHHHHHHHHHHHHHHHHHH-SSSPEEE--S---TT-HHHHHHHHHHTT-B---SSSSS-EEE-HHHHTT-S-SHHHHHHHHHH-TT--EEEEESSHHHHHHHHHTT-SEEEEES--HHHHHHHHHHHHHH-BTTB--EEEEESS--HHHHHHHTTSS-SEEE-THHHHSPPPP---------